Protein AF-A0AAV3UEI0-F1 (afdb_monomer_lite)

Organism: NCBI:txid1008152

Secondary structure (DSSP, 8-state):
--------HHHHHHHHTT--SS-EEEEE-SS-EEEEE-TT-SS--EEESSSS-EES-HHHHHHHS-----B-HHHHHHHTSHHHHHTTT---SSB-SBTTEEEPPTTEEEETTTTEEEEPPP------S-HHHHHHHHHHHHHHHHHTTS--EEE--SSHHHHHHHHHTTTTTTTSEEE------S-----

Sequence (191 aa):
MRDTVNKSLKEVFRRSQALTGRYVILYSDGDSATVIPDAFAHKSVYYHTDARLVTTSLKLLFDSVDVEQRTNSEAVAFMNSAQFTNNESAFIGDKTLFRDLRCVLPNHILDMDAMEPSRRPLFSPDTQQSPMEFIADSISGAMESFNDKFHLLTPITAGWDSRTILACSKDIVRDVTWYTFSNWSSGEHPT

Structure (mmCIF, N/CA/C/O backbone):
data_AF-A0AAV3UEI0-F1
#
_entry.id   AF-A0AAV3UEI0-F1
#
loop_
_atom_site.group_PDB
_atom_site.id
_atom_site.type_symbol
_atom_site.label_atom_id
_atom_site.label_alt_id
_atom_site.label_comp_id
_atom_site.label_asym_id
_atom_site.label_entity_id
_atom_site.label_seq_id
_atom_site.pdbx_PDB_ins_code
_atom_site.Cartn_x
_atom_site.Cartn_y
_atom_site.Cartn_z
_atom_site.occupancy
_atom_site.B_iso_or_equiv
_atom_site.auth_seq_id
_atom_site.auth_comp_id
_atom_site.auth_asym_id
_atom_site.auth_atom_id
_atom_site.pdbx_PDB_model_num
ATOM 1 N N . MET A 1 1 ? -29.655 -10.438 -11.500 1.00 34.62 1 MET A N 1
ATOM 2 C CA . MET A 1 1 ? -29.222 -9.388 -12.441 1.00 34.62 1 MET A CA 1
ATOM 3 C C . MET A 1 1 ? -28.334 -8.447 -11.641 1.00 34.62 1 MET A C 1
ATOM 5 O O . MET A 1 1 ? -28.845 -7.756 -10.774 1.00 34.62 1 MET A O 1
ATOM 9 N N . ARG A 1 2 ? -27.005 -8.593 -11.738 1.00 35.19 2 ARG A N 1
ATOM 10 C CA . ARG A 1 2 ? -26.065 -7.750 -10.985 1.00 35.19 2 ARG A CA 1
ATOM 11 C C . ARG A 1 2 ? -25.901 -6.471 -11.793 1.00 35.19 2 ARG A C 1
ATOM 13 O O . ARG A 1 2 ? -25.331 -6.534 -12.876 1.00 35.19 2 ARG A O 1
ATOM 20 N N . ASP A 1 3 ? -26.436 -5.364 -11.292 1.00 34.41 3 ASP A N 1
ATOM 21 C CA . ASP A 1 3 ? -26.111 -4.037 -11.801 1.00 34.41 3 ASP A CA 1
ATOM 22 C C . ASP A 1 3 ? -24.615 -3.813 -11.596 1.00 34.41 3 ASP A C 1
ATOM 24 O O . ASP A 1 3 ? -24.153 -3.433 -10.516 1.00 34.41 3 ASP A O 1
ATOM 28 N N . THR A 1 4 ? -23.827 -4.099 -12.628 1.00 41.28 4 THR A N 1
ATOM 29 C CA . THR A 1 4 ? -22.447 -3.640 -12.707 1.00 41.28 4 THR A CA 1
ATOM 30 C C . THR A 1 4 ? -22.521 -2.142 -12.958 1.00 41.28 4 THR A C 1
ATOM 32 O O . THR A 1 4 ? -22.459 -1.680 -14.093 1.00 41.28 4 THR A O 1
ATOM 35 N N . VAL A 1 5 ? -22.743 -1.371 -11.891 1.00 48.12 5 VAL A N 1
ATOM 36 C CA . VAL A 1 5 ? -22.569 0.079 -11.917 1.00 48.12 5 VAL A CA 1
ATOM 37 C C . VAL A 1 5 ? -21.148 0.310 -12.409 1.00 48.12 5 VAL A C 1
ATOM 39 O O . VAL A 1 5 ? -20.197 -0.011 -11.693 1.00 48.12 5 VAL A O 1
ATOM 42 N N . ASN A 1 6 ? -21.005 0.808 -13.636 1.00 56.19 6 ASN A N 1
ATOM 43 C CA . ASN A 1 6 ? -19.721 1.235 -14.164 1.00 56.19 6 ASN A CA 1
ATOM 44 C C . ASN A 1 6 ? -19.286 2.445 -13.324 1.00 56.19 6 ASN A C 1
ATOM 46 O O . ASN A 1 6 ? -19.756 3.566 -13.521 1.00 56.19 6 ASN A O 1
ATOM 50 N N . LYS A 1 7 ? -18.523 2.191 -12.257 1.00 71.94 7 LYS A N 1
ATOM 51 C CA . LYS A 1 7 ? -18.069 3.237 -11.341 1.00 71.94 7 LYS A CA 1
ATOM 52 C C . LYS A 1 7 ? -16.897 3.926 -12.006 1.00 71.94 7 LYS A C 1
ATOM 54 O O . LYS A 1 7 ? -15.896 3.275 -12.254 1.00 71.94 7 LYS A O 1
ATOM 59 N N . SER A 1 8 ? -17.008 5.229 -12.238 1.00 90.56 8 SER A N 1
ATOM 60 C CA . SER A 1 8 ? -15.893 6.005 -12.774 1.00 90.56 8 SER A CA 1
ATOM 61 C C . SER A 1 8 ? -14.652 5.883 -11.886 1.00 90.56 8 SER A C 1
ATOM 63 O O . SER A 1 8 ? -14.756 5.764 -10.660 1.00 90.56 8 SER A O 1
ATOM 65 N N . LEU A 1 9 ? -13.470 5.999 -12.489 1.00 91.75 9 LEU A N 1
ATOM 66 C CA . LEU A 1 9 ? -12.186 6.001 -11.783 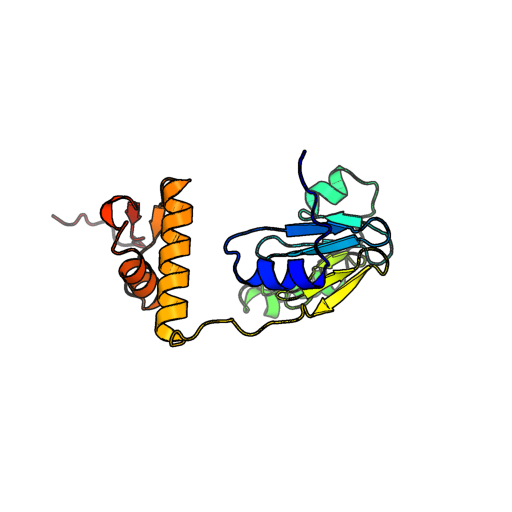1.00 91.75 9 LEU A CA 1
ATOM 67 C C . LEU A 1 9 ? -12.165 6.997 -10.605 1.00 91.75 9 LEU A C 1
ATOM 69 O O . LEU A 1 9 ? -11.680 6.691 -9.515 1.00 91.75 9 LEU A O 1
ATOM 73 N N . LYS A 1 10 ? -12.792 8.167 -10.780 1.00 92.88 10 LYS A N 1
ATOM 74 C CA . LYS A 1 10 ? -12.956 9.179 -9.727 1.00 92.88 10 LYS A CA 1
ATOM 75 C C . LYS A 1 10 ? -13.714 8.647 -8.506 1.00 92.88 10 LYS A C 1
ATOM 77 O O . LYS A 1 10 ? -13.327 8.929 -7.372 1.00 92.88 10 LYS A O 1
ATOM 82 N N . GLU A 1 11 ? -14.782 7.883 -8.721 1.00 92.56 11 GLU A N 1
ATOM 83 C CA . GLU A 1 11 ? -15.551 7.279 -7.631 1.00 92.56 11 GLU A CA 1
ATOM 84 C C . GLU A 1 11 ? -14.760 6.167 -6.933 1.00 92.56 11 GLU A C 1
ATOM 86 O O . GLU A 1 11 ? -14.855 6.018 -5.712 1.00 92.56 11 GLU A O 1
ATOM 91 N N . VAL A 1 12 ? -13.942 5.421 -7.681 1.00 93.88 12 VAL A N 1
ATOM 92 C CA . VAL A 1 12 ? -13.023 4.428 -7.107 1.00 93.88 12 VAL A CA 1
ATOM 93 C C . VAL A 1 12 ? -12.013 5.103 -6.185 1.00 93.88 12 VAL A C 1
ATOM 95 O O . VAL A 1 12 ? -11.862 4.664 -5.045 1.00 93.88 12 VAL A O 1
ATOM 98 N N . PHE A 1 13 ? -11.395 6.212 -6.606 1.00 93.31 13 PHE A N 1
ATOM 99 C CA . PHE A 1 13 ? -10.497 6.982 -5.741 1.00 93.31 13 PHE A CA 1
ATOM 100 C C . PHE A 1 13 ? -11.194 7.449 -4.465 1.00 93.31 13 PHE A C 1
ATOM 102 O O . PHE A 1 13 ? -10.703 7.170 -3.369 1.00 93.31 13 PHE A O 1
ATOM 109 N N . ARG A 1 14 ? -12.370 8.073 -4.601 1.00 92.69 14 ARG A N 1
ATOM 110 C CA . ARG A 1 14 ? -13.145 8.580 -3.462 1.00 92.69 14 ARG A CA 1
ATOM 111 C C . ARG A 1 14 ? -13.466 7.482 -2.453 1.00 92.69 14 ARG A C 1
ATOM 113 O O . ARG A 1 14 ? -13.253 7.670 -1.261 1.00 92.69 14 ARG A O 1
ATOM 120 N N . ARG A 1 15 ? -13.934 6.320 -2.913 1.00 91.81 15 ARG A N 1
ATOM 121 C CA . ARG A 1 15 ? -14.261 5.197 -2.021 1.00 91.81 15 ARG A CA 1
ATOM 122 C C . ARG A 1 15 ? -13.027 4.533 -1.426 1.00 91.81 15 ARG A C 1
ATOM 124 O O . ARG A 1 15 ? -13.078 4.113 -0.276 1.00 91.81 15 ARG A O 1
ATOM 131 N N . SER A 1 16 ? -11.930 4.448 -2.180 1.00 92.38 16 SER A N 1
ATOM 132 C CA . SER A 1 16 ? -10.689 3.822 -1.706 1.00 92.38 16 SER A CA 1
ATOM 133 C C . SER A 1 16 ? -10.083 4.538 -0.495 1.00 92.38 16 SER A C 1
ATOM 135 O O . SER A 1 16 ? -9.447 3.892 0.328 1.00 92.38 16 SER A O 1
ATOM 137 N N . GLN A 1 17 ? -10.334 5.843 -0.331 1.00 90.56 17 GLN A N 1
ATOM 138 C CA . GLN A 1 17 ? -9.866 6.608 0.831 1.00 90.56 17 GLN A CA 1
ATOM 139 C C . GLN A 1 17 ? -10.464 6.154 2.164 1.00 90.56 17 GLN A C 1
ATOM 141 O O . GLN A 1 17 ? -9.847 6.374 3.199 1.00 90.56 17 GLN A O 1
ATOM 146 N N . ALA A 1 18 ? -11.651 5.547 2.144 1.00 88.81 18 ALA A N 1
ATOM 147 C CA . ALA A 1 18 ? -12.289 5.009 3.342 1.00 88.81 18 ALA A CA 1
ATOM 148 C C . ALA A 1 18 ? -11.849 3.565 3.646 1.00 88.81 18 ALA A C 1
ATOM 150 O O . ALA A 1 18 ? -12.278 2.985 4.640 1.00 88.81 18 ALA A O 1
ATOM 151 N N . LEU A 1 19 ? -11.035 2.950 2.780 1.00 91.12 19 LEU A N 1
ATOM 152 C CA . LEU A 1 19 ? -10.568 1.582 2.970 1.00 91.12 19 LEU A CA 1
ATOM 153 C C . LEU A 1 19 ? -9.277 1.563 3.786 1.00 91.12 19 LEU A C 1
ATOM 155 O O . LEU A 1 19 ? -8.333 2.296 3.496 1.00 91.12 19 LEU A O 1
ATOM 159 N N . THR A 1 20 ? -9.212 0.635 4.736 1.00 89.69 20 THR A N 1
ATOM 160 C CA . THR A 1 20 ? -8.013 0.318 5.517 1.00 89.69 20 THR A CA 1
ATOM 161 C C . THR A 1 20 ? -7.469 -1.065 5.152 1.00 89.69 20 THR A C 1
ATOM 163 O O . THR A 1 20 ? -8.191 -1.917 4.627 1.00 89.69 20 THR A O 1
ATOM 166 N N . GLY A 1 21 ? -6.185 -1.293 5.424 1.00 89.56 21 GLY A N 1
ATOM 167 C CA . GLY A 1 21 ? -5.488 -2.552 5.170 1.00 89.56 21 GLY A CA 1
ATOM 168 C C . GLY A 1 21 ? -4.443 -2.472 4.058 1.00 89.56 21 GLY A C 1
ATOM 169 O O . GLY A 1 21 ? -3.979 -1.400 3.677 1.00 89.56 21 GLY A O 1
ATOM 170 N N . ARG A 1 22 ? -4.043 -3.646 3.562 1.00 93.25 22 ARG A N 1
ATOM 171 C CA . ARG A 1 22 ? -2.967 -3.819 2.577 1.00 93.25 22 ARG A CA 1
ATOM 172 C C . ARG A 1 22 ? -3.537 -4.370 1.279 1.00 93.25 22 ARG A C 1
ATOM 174 O O . ARG A 1 22 ? -3.876 -5.553 1.208 1.00 93.25 22 ARG A O 1
ATOM 181 N N . TYR A 1 23 ? -3.625 -3.533 0.252 1.00 94.56 23 TYR A N 1
ATOM 182 C CA . TYR A 1 23 ? -4.260 -3.911 -1.007 1.00 94.56 23 TYR A CA 1
ATOM 183 C C . TYR A 1 23 ? -3.663 -3.181 -2.211 1.00 94.56 23 TYR A C 1
ATOM 185 O O . TYR A 1 23 ? -2.979 -2.170 -2.088 1.00 94.56 23 TYR A O 1
ATOM 193 N N . VAL A 1 24 ? -3.962 -3.714 -3.394 1.00 97.12 24 VAL A N 1
ATOM 194 C CA . VAL A 1 24 ? -3.755 -3.057 -4.686 1.00 97.12 24 VAL A CA 1
ATOM 195 C C . VAL A 1 24 ? -5.025 -3.289 -5.495 1.00 97.12 24 VAL A C 1
ATOM 197 O O . VAL A 1 24 ? -5.437 -4.434 -5.672 1.00 97.12 24 VAL A O 1
ATOM 200 N N . ILE A 1 25 ? -5.669 -2.216 -5.945 1.00 96.31 25 ILE A N 1
ATOM 201 C CA . ILE A 1 25 ? -6.839 -2.276 -6.821 1.00 96.31 25 ILE A CA 1
ATOM 202 C C . ILE A 1 25 ? -6.350 -2.139 -8.260 1.00 96.31 25 ILE A C 1
ATOM 204 O O . ILE A 1 25 ? -5.626 -1.200 -8.586 1.00 96.31 25 ILE A O 1
ATOM 208 N N . LEU A 1 26 ? -6.772 -3.065 -9.116 1.00 95.38 26 LEU A N 1
ATOM 209 C CA . LEU A 1 26 ? -6.678 -2.924 -10.562 1.00 95.38 26 LEU A CA 1
ATOM 210 C C . LEU A 1 26 ? -8.036 -2.443 -11.072 1.00 95.38 26 LEU A C 1
ATOM 212 O O . LEU A 1 26 ? -9.038 -3.142 -10.914 1.00 95.38 26 LEU A O 1
ATOM 216 N N . TYR A 1 27 ? -8.067 -1.242 -11.635 1.00 95.19 27 TYR A N 1
ATOM 217 C CA . TYR A 1 27 ? -9.252 -0.668 -12.260 1.00 95.19 27 TYR A CA 1
ATOM 218 C C . TYR A 1 27 ? -9.086 -0.678 -13.776 1.00 95.19 27 TYR A C 1
ATOM 220 O O . TYR A 1 27 ? -8.023 -0.321 -14.277 1.00 95.19 27 TYR A O 1
ATOM 228 N N . SER A 1 28 ? -10.140 -1.051 -14.495 1.00 92.81 28 SER A N 1
ATOM 229 C CA . SER A 1 28 ? -10.223 -0.869 -15.939 1.00 92.81 28 SER A CA 1
ATOM 230 C C . SER A 1 28 ? -11.659 -0.562 -16.337 1.00 92.81 28 SER A C 1
ATOM 232 O O . SER A 1 28 ? -12.593 -1.154 -15.790 1.00 92.81 28 SER A O 1
ATOM 234 N N . ASP A 1 29 ? -11.823 0.356 -17.284 1.00 88.88 29 ASP A N 1
ATOM 235 C CA . ASP A 1 29 ? -13.098 0.693 -17.924 1.00 88.88 29 ASP A CA 1
ATOM 236 C C . ASP A 1 29 ? -13.205 0.171 -19.366 1.00 88.88 29 ASP A C 1
ATOM 238 O O . ASP A 1 29 ? -14.154 0.503 -20.072 1.00 88.88 29 ASP A O 1
ATOM 242 N N . GLY A 1 30 ? -12.270 -0.690 -19.780 1.00 85.38 30 GLY A N 1
ATOM 243 C CA . GLY A 1 30 ? -12.193 -1.266 -21.124 1.00 85.38 30 GLY A CA 1
ATOM 244 C C . GLY A 1 30 ? -11.265 -0.504 -22.068 1.00 85.38 30 GLY A C 1
ATOM 245 O O . GLY A 1 30 ? -10.605 -1.145 -22.883 1.00 85.38 30 GLY A O 1
ATOM 246 N N . ASP A 1 31 ? -11.154 0.815 -21.906 1.00 84.69 31 ASP A N 1
ATOM 247 C CA . ASP A 1 31 ? -10.269 1.665 -22.713 1.00 84.69 31 ASP A CA 1
ATOM 248 C C . ASP A 1 31 ? -8.943 1.948 -22.004 1.00 84.69 31 ASP A C 1
ATOM 250 O O . ASP A 1 31 ? -7.911 2.089 -22.658 1.00 84.69 31 ASP A O 1
ATOM 254 N N . SER A 1 32 ? -8.971 2.011 -20.671 1.00 90.00 32 SER A N 1
ATOM 255 C CA . SER A 1 32 ? -7.806 2.309 -19.844 1.00 90.00 32 SER A CA 1
ATOM 256 C C . SER A 1 32 ? -7.639 1.323 -18.691 1.00 90.00 32 SER A C 1
ATOM 258 O O . SER A 1 32 ? -8.584 0.630 -18.280 1.00 90.00 32 SER A O 1
ATOM 260 N N . ALA A 1 33 ? -6.421 1.249 -18.152 1.00 94.12 33 ALA A N 1
ATOM 261 C CA . ALA A 1 33 ? -6.138 0.495 -16.934 1.00 94.12 33 ALA A CA 1
ATOM 262 C C . ALA A 1 33 ? -5.300 1.303 -15.934 1.00 94.12 33 ALA A C 1
ATOM 264 O O . ALA A 1 33 ? -4.314 1.953 -16.277 1.00 94.12 33 ALA A O 1
ATOM 265 N N . THR A 1 34 ? -5.681 1.242 -14.658 1.00 96.62 34 THR A N 1
ATOM 266 C CA . THR A 1 34 ? -5.021 1.970 -13.569 1.00 96.62 34 THR A CA 1
ATOM 267 C C . THR A 1 34 ? -4.759 1.053 -12.383 1.00 96.62 34 THR A C 1
ATOM 269 O O . THR A 1 34 ? -5.649 0.331 -11.924 1.00 96.62 34 THR A O 1
ATOM 272 N N . VAL A 1 35 ? -3.550 1.133 -11.828 1.00 97.62 35 VAL A N 1
ATOM 273 C CA . VAL A 1 35 ? -3.176 0.449 -10.584 1.00 97.62 35 VAL A CA 1
ATOM 274 C C . VAL A 1 35 ? -3.229 1.434 -9.426 1.00 97.62 35 VAL A C 1
ATOM 276 O O . VAL A 1 35 ? -2.624 2.506 -9.465 1.00 97.62 35 VAL A O 1
ATOM 279 N N . ILE A 1 36 ? -3.952 1.060 -8.376 1.00 97.00 36 ILE A N 1
ATOM 280 C CA . ILE A 1 36 ? -4.264 1.916 -7.234 1.00 97.00 36 ILE A CA 1
ATOM 281 C C . ILE A 1 36 ? -3.846 1.167 -5.956 1.00 97.00 36 ILE A C 1
ATOM 283 O O . ILE A 1 36 ? -4.613 0.346 -5.448 1.00 97.00 36 ILE A O 1
ATOM 287 N N . PRO A 1 37 ? -2.631 1.405 -5.429 1.00 96.81 37 PRO A N 1
ATOM 288 C CA . PRO A 1 37 ? -2.188 0.836 -4.152 1.00 96.81 37 PRO A CA 1
ATOM 289 C C . PRO A 1 37 ? -3.052 1.317 -2.970 1.00 96.81 37 PRO A C 1
ATOM 291 O O . PRO A 1 37 ? -3.851 2.244 -3.105 1.00 96.81 37 PRO A O 1
ATOM 294 N N . ASP A 1 38 ? -2.875 0.772 -1.771 1.00 95.25 38 ASP A N 1
ATOM 295 C CA . ASP A 1 38 ? -3.334 1.466 -0.561 1.00 95.25 38 ASP A CA 1
ATOM 296 C C . ASP A 1 38 ? -2.598 2.818 -0.384 1.00 95.25 38 ASP A C 1
ATOM 298 O O . ASP A 1 38 ? -1.607 3.093 -1.064 1.00 95.25 38 ASP A O 1
ATOM 302 N N . ALA A 1 39 ? -3.091 3.704 0.490 1.00 90.31 39 ALA A N 1
ATOM 303 C CA . ALA A 1 39 ? -2.543 5.062 0.643 1.00 90.31 39 ALA A CA 1
ATOM 304 C C . ALA A 1 39 ? -1.039 5.081 0.988 1.00 90.31 39 ALA A C 1
ATOM 306 O O . ALA A 1 39 ? -0.315 5.990 0.574 1.00 90.31 39 ALA A O 1
ATOM 307 N N . PHE A 1 40 ? -0.558 4.049 1.684 1.00 92.19 40 PHE A N 1
ATOM 308 C CA . PHE A 1 40 ? 0.840 3.904 2.082 1.00 92.19 40 PHE A CA 1
ATOM 309 C C . PHE A 1 40 ? 1.654 3.039 1.118 1.00 92.19 40 PHE A C 1
ATOM 311 O O . PHE A 1 40 ? 2.861 2.911 1.304 1.00 92.19 40 PHE A O 1
ATOM 318 N N . ALA A 1 41 ? 1.021 2.452 0.096 1.00 94.38 41 ALA A N 1
ATOM 319 C CA . ALA A 1 41 ? 1.620 1.431 -0.757 1.00 94.38 41 ALA A CA 1
ATOM 320 C C . 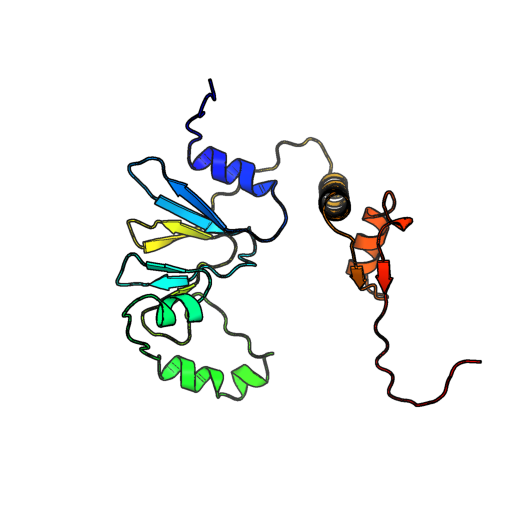ALA A 1 41 ? 2.280 0.297 0.062 1.00 94.38 41 ALA A C 1
ATOM 322 O O . ALA A 1 41 ? 3.351 -0.199 -0.293 1.00 94.38 41 ALA A O 1
ATOM 323 N N . HIS A 1 42 ? 1.633 -0.151 1.152 1.00 93.69 42 HIS A N 1
ATOM 324 C CA . HIS A 1 42 ? 2.128 -1.239 2.014 1.00 93.69 42 HIS A CA 1
ATOM 325 C C . HIS A 1 42 ? 2.410 -2.534 1.243 1.00 93.69 42 HIS A C 1
ATOM 327 O O . HIS A 1 42 ? 3.200 -3.394 1.658 1.00 93.69 42 HIS A O 1
ATOM 333 N N . LYS A 1 43 ? 1.712 -2.739 0.128 1.00 94.81 43 LYS A N 1
ATOM 334 C CA . LYS A 1 43 ? 2.134 -3.694 -0.889 1.00 94.81 43 LYS A CA 1
ATOM 335 C C . LYS A 1 43 ? 2.783 -2.920 -2.028 1.00 94.81 43 LYS A C 1
ATOM 337 O O . LYS A 1 43 ? 2.085 -2.266 -2.796 1.00 94.81 43 LYS A O 1
ATOM 342 N N . SER A 1 44 ? 4.106 -3.032 -2.127 1.00 95.19 44 SER A N 1
ATOM 343 C CA . SER A 1 44 ? 4.878 -2.408 -3.196 1.00 95.19 44 SER A CA 1
ATOM 344 C C . SER A 1 44 ? 4.297 -2.775 -4.555 1.00 95.19 44 SER A C 1
ATOM 346 O O . SER A 1 44 ? 4.047 -3.951 -4.827 1.00 95.19 44 SER A O 1
ATOM 348 N N . VAL A 1 45 ? 4.107 -1.772 -5.405 1.00 97.88 45 VAL A N 1
ATOM 349 C CA . VAL A 1 45 ? 3.761 -1.947 -6.815 1.00 97.88 45 VAL A CA 1
ATOM 350 C C . VAL A 1 45 ? 4.974 -1.523 -7.618 1.00 97.88 45 VAL A C 1
ATOM 352 O O . VAL A 1 45 ? 5.373 -0.366 -7.556 1.00 97.88 45 VAL A O 1
ATOM 355 N N . TYR A 1 46 ? 5.564 -2.462 -8.342 1.00 97.81 46 TYR A N 1
ATOM 356 C CA . TYR A 1 46 ? 6.677 -2.226 -9.246 1.00 97.81 46 TYR A CA 1
ATOM 357 C C . TYR A 1 46 ? 6.180 -2.216 -10.679 1.00 97.81 46 TYR A C 1
ATOM 359 O O . TYR A 1 46 ? 5.319 -3.021 -11.034 1.00 97.81 46 TYR A O 1
ATOM 367 N N . TYR A 1 47 ? 6.749 -1.345 -11.496 1.00 97.62 47 TYR A N 1
ATOM 368 C CA . TYR A 1 47 ? 6.426 -1.243 -12.906 1.00 97.62 47 TYR A CA 1
ATOM 369 C C . TYR A 1 47 ? 7.694 -1.123 -13.741 1.00 97.62 47 TYR A C 1
ATOM 371 O O . TYR A 1 47 ? 8.697 -0.561 -13.291 1.00 97.62 47 TYR A O 1
ATOM 379 N N . HIS A 1 48 ? 7.649 -1.705 -14.936 1.00 96.00 48 HIS A N 1
ATOM 380 C CA . HIS A 1 48 ? 8.738 -1.626 -15.899 1.00 96.00 48 HIS A CA 1
ATOM 381 C C . HIS A 1 48 ? 8.625 -0.326 -16.701 1.00 96.00 48 HIS A C 1
ATOM 383 O O . HIS A 1 48 ? 7.527 0.046 -17.107 1.00 96.00 48 HIS A O 1
ATOM 389 N N . THR A 1 49 ? 9.734 0.378 -16.926 1.00 94.06 49 THR A N 1
ATOM 390 C CA . THR A 1 49 ? 9.706 1.677 -17.628 1.00 94.06 49 THR A CA 1
ATOM 391 C C . THR A 1 49 ? 9.507 1.526 -19.131 1.00 94.06 49 THR A C 1
ATOM 393 O O . THR A 1 49 ? 8.878 2.372 -19.753 1.00 94.06 49 THR A O 1
ATOM 396 N N . ASP A 1 50 ? 9.995 0.420 -19.698 1.00 90.69 50 ASP A N 1
ATOM 397 C CA . ASP A 1 50 ? 10.012 0.218 -21.156 1.00 90.69 50 ASP A CA 1
ATOM 398 C C . ASP A 1 50 ? 9.016 -0.853 -21.637 1.00 90.69 50 ASP A C 1
ATOM 400 O O . ASP A 1 50 ? 8.961 -1.183 -22.820 1.00 90.69 50 ASP A O 1
ATOM 404 N N . ALA A 1 51 ? 8.242 -1.444 -20.723 1.00 91.38 51 ALA A N 1
ATOM 405 C CA . ALA A 1 51 ? 7.310 -2.527 -21.022 1.00 91.38 51 ALA A CA 1
ATOM 406 C C . ALA A 1 51 ? 6.065 -2.400 -20.147 1.00 91.38 51 ALA A C 1
ATOM 408 O O . ALA A 1 51 ? 6.142 -1.954 -19.006 1.00 91.38 51 ALA A O 1
ATOM 409 N N . ARG A 1 52 ? 4.913 -2.856 -20.649 1.00 92.44 52 ARG A N 1
ATOM 410 C CA . ARG A 1 52 ? 3.638 -2.836 -19.912 1.00 92.44 52 ARG A CA 1
ATOM 411 C C . ARG A 1 52 ? 3.562 -3.966 -18.882 1.00 92.44 52 ARG A C 1
ATOM 413 O O . ARG A 1 52 ? 2.710 -4.848 -18.961 1.00 92.44 52 ARG A O 1
ATOM 420 N N . LEU A 1 53 ? 4.497 -3.961 -17.938 1.00 94.69 53 LEU A N 1
ATOM 421 C CA . LEU A 1 53 ? 4.634 -4.962 -16.887 1.00 94.69 53 LEU A CA 1
ATOM 422 C C . LEU A 1 53 ? 4.496 -4.298 -15.524 1.00 94.69 53 LEU A C 1
ATOM 424 O O . LEU A 1 53 ? 5.172 -3.315 -15.222 1.00 94.69 53 LEU A O 1
ATOM 428 N N . VAL A 1 54 ? 3.640 -4.881 -14.690 1.00 96.50 54 VAL A N 1
ATOM 429 C CA . VAL A 1 54 ? 3.425 -4.464 -13.307 1.00 96.50 54 VAL A CA 1
ATOM 430 C C . VAL A 1 54 ? 3.433 -5.698 -12.421 1.00 96.50 54 VAL A C 1
ATOM 432 O O . VAL A 1 54 ? 2.847 -6.725 -12.759 1.00 96.50 54 VAL A O 1
ATOM 435 N N . THR A 1 55 ? 4.084 -5.608 -11.267 1.00 96.31 55 THR A N 1
ATOM 436 C CA . THR A 1 55 ? 4.131 -6.693 -10.288 1.00 96.31 55 THR A 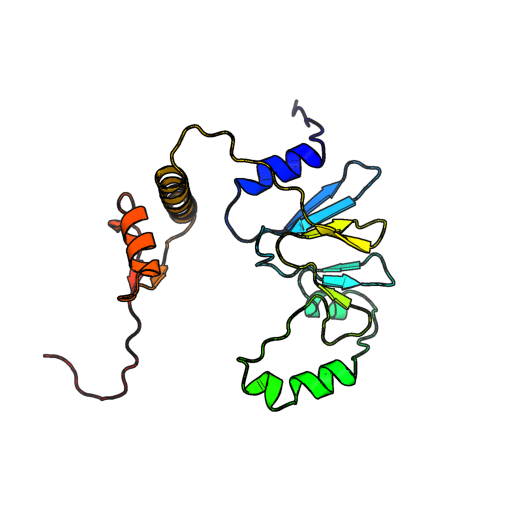CA 1
ATOM 437 C C . THR A 1 55 ? 4.107 -6.147 -8.869 1.00 96.31 55 THR A C 1
ATOM 439 O O . THR A 1 55 ? 4.566 -5.043 -8.602 1.00 96.31 55 THR A O 1
ATOM 442 N N . THR A 1 56 ? 3.647 -6.956 -7.920 1.00 96.50 56 THR A N 1
ATOM 443 C CA . THR A 1 56 ? 3.866 -6.693 -6.488 1.00 96.50 56 THR A CA 1
ATOM 444 C C . THR A 1 56 ? 5.042 -7.478 -5.903 1.00 96.50 56 THR A C 1
ATOM 446 O O . THR A 1 56 ? 5.270 -7.460 -4.696 1.00 96.50 56 THR A O 1
ATOM 449 N N . SER A 1 57 ? 5.755 -8.235 -6.742 1.00 95.44 57 SER A N 1
ATOM 450 C CA . SER A 1 57 ? 6.894 -9.069 -6.360 1.00 95.44 57 SER A CA 1
ATOM 451 C C . SER A 1 57 ? 7.911 -9.113 -7.496 1.00 95.44 57 SER A C 1
ATOM 453 O O . SER A 1 57 ? 7.648 -9.683 -8.556 1.00 95.44 57 SER A O 1
ATOM 455 N N . LEU A 1 58 ? 9.089 -8.536 -7.259 1.00 94.75 58 LEU A N 1
ATOM 456 C CA . LEU A 1 58 ? 10.197 -8.587 -8.215 1.00 94.75 58 LEU A CA 1
ATOM 457 C C . LEU A 1 58 ? 10.654 -10.025 -8.469 1.00 94.75 58 LEU A C 1
ATOM 459 O O . LEU A 1 58 ? 10.895 -10.394 -9.610 1.00 94.75 58 LEU A O 1
ATOM 463 N N . LYS A 1 59 ? 10.679 -10.864 -7.425 1.00 94.44 59 LYS A N 1
ATOM 464 C CA . LYS A 1 59 ? 10.990 -12.289 -7.573 1.00 94.44 59 LYS A CA 1
ATOM 465 C C . LYS A 1 59 ? 10.022 -12.978 -8.534 1.00 94.44 59 LYS A C 1
ATOM 467 O O . LYS A 1 59 ? 10.463 -13.652 -9.451 1.00 94.44 59 LYS A O 1
ATOM 472 N N . LEU A 1 60 ? 8.715 -12.771 -8.352 1.00 93.62 60 LEU A N 1
ATOM 473 C CA . LEU A 1 60 ? 7.714 -13.381 -9.229 1.00 93.62 60 LEU A CA 1
ATOM 474 C C . LEU A 1 60 ? 7.873 -12.904 -10.676 1.00 93.62 60 LEU A C 1
ATOM 476 O O . LEU A 1 60 ? 7.733 -13.711 -11.586 1.00 93.62 60 LEU A O 1
ATOM 480 N N . LEU A 1 61 ? 8.177 -11.619 -10.882 1.00 95.12 61 LEU A N 1
ATOM 481 C CA . LEU A 1 61 ? 8.418 -11.067 -12.214 1.00 95.12 61 LEU A CA 1
ATOM 482 C C . LEU A 1 61 ? 9.590 -11.774 -12.904 1.00 95.12 61 LEU A C 1
ATOM 484 O O . LEU A 1 61 ? 9.403 -12.279 -14.003 1.00 95.12 61 LEU A O 1
ATOM 488 N N . PHE A 1 62 ? 10.749 -11.862 -12.248 1.00 95.12 62 PHE A N 1
ATOM 489 C CA . PHE A 1 62 ? 11.933 -12.505 -12.829 1.00 95.12 62 PHE A CA 1
ATOM 490 C C . PHE A 1 62 ? 11.793 -14.021 -12.988 1.00 95.12 62 PHE A C 1
ATOM 492 O O . PHE A 1 62 ? 12.405 -14.592 -13.883 1.00 95.12 62 PHE A O 1
ATOM 499 N N . ASP A 1 63 ? 10.994 -14.673 -12.142 1.00 95.44 63 ASP A N 1
ATOM 500 C CA . ASP A 1 63 ? 10.743 -16.113 -12.247 1.00 95.44 63 ASP A CA 1
ATOM 501 C C . ASP A 1 63 ? 9.705 -16.448 -13.343 1.00 95.44 63 ASP A C 1
ATOM 503 O O . ASP A 1 63 ? 9.671 -17.582 -13.817 1.00 95.44 63 ASP A O 1
ATOM 507 N N . SER A 1 64 ? 8.834 -15.500 -13.724 1.00 94.06 64 SER A N 1
ATOM 508 C CA . SER A 1 64 ? 7.656 -15.774 -14.578 1.00 94.06 64 SER A CA 1
ATOM 509 C C . SER A 1 64 ? 7.682 -15.097 -15.945 1.00 94.06 64 SER A C 1
ATOM 511 O O . SER A 1 64 ? 6.902 -15.468 -16.821 1.00 94.06 64 SER A O 1
ATOM 513 N N . VAL A 1 65 ? 8.516 -14.076 -16.125 1.00 93.56 65 VAL A N 1
ATOM 514 C CA . VAL A 1 65 ? 8.605 -13.288 -17.355 1.00 93.56 65 VAL A CA 1
ATOM 515 C C . VAL A 1 65 ? 10.065 -13.225 -17.772 1.00 93.56 65 VAL A C 1
ATOM 517 O O . VAL A 1 65 ? 10.940 -13.010 -16.936 1.00 93.56 65 VAL A O 1
ATOM 520 N N . ASP A 1 66 ? 10.323 -13.393 -19.067 1.00 91.44 66 ASP A N 1
ATOM 521 C CA . ASP A 1 66 ? 11.660 -13.258 -19.641 1.00 91.44 66 ASP A CA 1
ATOM 522 C C . ASP A 1 66 ? 12.064 -11.777 -19.706 1.00 91.44 66 ASP A C 1
ATOM 524 O O . ASP A 1 66 ? 11.908 -11.096 -20.720 1.00 91.44 66 ASP A O 1
ATOM 528 N N . VAL A 1 67 ? 12.494 -11.250 -18.560 1.00 90.75 67 VAL A N 1
ATOM 529 C CA . VAL A 1 67 ? 13.026 -9.896 -18.399 1.00 90.75 67 VAL A CA 1
ATOM 530 C C . VAL A 1 67 ? 14.412 -9.957 -17.774 1.00 90.75 67 VAL A C 1
ATOM 532 O O . VAL A 1 67 ? 14.650 -10.628 -16.768 1.00 90.75 67 VAL A O 1
ATOM 535 N N . GLU A 1 68 ? 15.344 -9.223 -18.369 1.00 89.06 68 GLU A N 1
ATOM 536 C CA . GLU A 1 68 ? 16.730 -9.208 -17.924 1.00 89.06 68 GLU A CA 1
ATOM 537 C C . GLU A 1 68 ? 16.882 -8.455 -16.591 1.00 89.06 68 GLU A C 1
ATOM 539 O O . GLU A 1 68 ? 16.388 -7.341 -16.409 1.00 89.06 68 GLU A O 1
ATOM 544 N N . GLN A 1 69 ? 17.630 -9.037 -15.653 1.00 91.69 69 GLN A N 1
ATOM 545 C CA . GLN A 1 69 ? 17.941 -8.414 -14.365 1.00 91.69 69 GLN A CA 1
ATOM 546 C C . GLN A 1 69 ? 19.066 -7.381 -14.499 1.00 91.69 69 GLN A C 1
ATOM 548 O O . GLN A 1 69 ? 20.202 -7.598 -14.071 1.00 91.69 69 GLN A O 1
ATOM 553 N N . ARG A 1 70 ? 18.756 -6.226 -15.087 1.00 92.75 70 ARG A N 1
ATOM 554 C CA . ARG A 1 70 ? 19.733 -5.146 -15.287 1.00 92.75 70 ARG A CA 1
ATOM 555 C C . ARG A 1 70 ? 19.890 -4.302 -14.034 1.00 92.75 70 ARG A C 1
ATOM 557 O O . ARG A 1 70 ? 19.089 -3.406 -13.770 1.00 92.75 70 ARG A O 1
ATOM 564 N N . THR A 1 71 ? 20.931 -4.566 -13.257 1.00 94.06 71 THR A N 1
ATOM 565 C CA . THR A 1 71 ? 21.231 -3.783 -12.054 1.00 94.06 71 THR A CA 1
ATOM 566 C C . THR A 1 71 ? 21.767 -2.391 -12.398 1.00 94.06 71 THR A C 1
ATOM 568 O O . THR A 1 71 ? 22.438 -2.167 -13.410 1.00 94.06 71 THR A O 1
ATOM 571 N N . ASN A 1 72 ? 21.458 -1.420 -11.543 1.00 92.69 72 ASN A N 1
ATOM 572 C CA . ASN A 1 72 ? 22.032 -0.085 -11.601 1.00 92.69 72 ASN A CA 1
ATOM 573 C C . ASN A 1 72 ? 23.274 -0.033 -10.696 1.00 92.69 72 ASN A C 1
ATOM 575 O O . ASN A 1 72 ? 23.164 -0.149 -9.476 1.00 92.69 72 ASN A O 1
ATOM 579 N N . SER A 1 73 ? 24.454 0.167 -11.287 1.00 93.62 73 SER A N 1
ATOM 580 C CA . SER A 1 73 ? 25.729 0.224 -10.562 1.00 93.62 73 SER A CA 1
ATOM 581 C C . SER A 1 73 ? 25.774 1.322 -9.498 1.00 93.62 73 SER A C 1
ATOM 583 O O . SER A 1 73 ? 26.371 1.115 -8.446 1.00 93.62 73 SER A O 1
ATOM 585 N N . GLU A 1 74 ? 25.119 2.463 -9.728 1.00 93.31 74 GLU A N 1
ATOM 586 C CA . GLU A 1 74 ? 25.018 3.538 -8.734 1.00 93.31 74 GLU A CA 1
ATOM 587 C C . GLU A 1 74 ? 24.134 3.120 -7.557 1.00 93.31 74 GLU A C 1
ATOM 589 O O . GLU A 1 74 ? 24.483 3.374 -6.406 1.00 93.31 74 GLU A O 1
ATOM 594 N N . ALA A 1 75 ? 23.022 2.425 -7.825 1.00 92.62 75 ALA A N 1
ATOM 595 C CA . ALA A 1 75 ? 22.152 1.895 -6.777 1.00 92.62 75 ALA A CA 1
ATOM 596 C C . ALA A 1 75 ? 22.879 0.832 -5.940 1.00 92.62 75 ALA A C 1
ATOM 598 O O . ALA A 1 75 ? 22.822 0.873 -4.713 1.00 92.62 75 ALA A O 1
ATOM 599 N N . VAL A 1 76 ? 23.622 -0.073 -6.590 1.00 93.94 76 VAL A N 1
ATOM 600 C CA . VAL A 1 76 ? 24.474 -1.065 -5.913 1.00 93.94 76 VAL A CA 1
ATOM 601 C C . VAL A 1 76 ? 25.526 -0.372 -5.044 1.00 93.94 76 VAL A C 1
ATOM 603 O O . VAL A 1 76 ? 25.693 -0.730 -3.880 1.00 93.94 76 VAL A O 1
ATOM 606 N N . ALA A 1 77 ? 26.224 0.630 -5.584 1.00 94.75 77 ALA A N 1
ATOM 607 C CA . ALA A 1 77 ? 27.233 1.378 -4.840 1.00 94.75 77 ALA A CA 1
ATOM 608 C C . ALA A 1 77 ? 26.627 2.110 -3.633 1.00 94.75 77 ALA A C 1
ATOM 610 O O . ALA A 1 77 ? 27.204 2.076 -2.547 1.00 94.75 77 ALA A O 1
ATOM 611 N N . PHE A 1 78 ? 25.446 2.716 -3.793 1.00 93.69 78 PHE A N 1
ATOM 612 C CA . PHE A 1 78 ? 24.739 3.386 -2.704 1.00 93.69 78 PHE A CA 1
ATOM 613 C C . PHE A 1 78 ? 24.314 2.414 -1.600 1.00 93.69 78 PHE A C 1
ATOM 615 O O . PHE A 1 78 ? 24.587 2.686 -0.435 1.00 93.69 78 PHE A O 1
ATOM 622 N N . MET A 1 79 ? 23.715 1.266 -1.934 1.00 92.38 79 MET A N 1
ATOM 623 C CA . MET A 1 79 ? 23.318 0.267 -0.928 1.00 92.38 79 MET A CA 1
ATOM 624 C C . MET A 1 79 ? 24.514 -0.322 -0.162 1.00 92.38 79 MET A C 1
ATOM 626 O O . MET A 1 79 ? 24.363 -0.753 0.974 1.00 92.38 79 MET A O 1
ATOM 630 N N . ASN A 1 80 ? 25.709 -0.321 -0.759 1.00 93.81 80 ASN A N 1
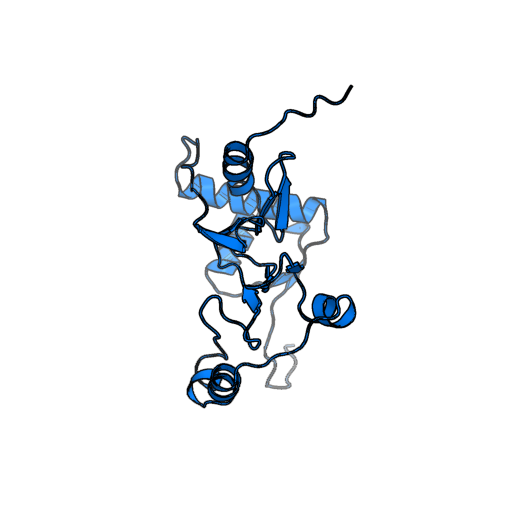ATOM 631 C CA . ASN A 1 80 ? 26.948 -0.746 -0.099 1.00 93.81 80 ASN A CA 1
ATOM 632 C C . ASN A 1 80 ? 27.665 0.393 0.652 1.00 93.81 80 ASN A C 1
ATOM 634 O O . ASN A 1 80 ? 28.747 0.188 1.203 1.00 93.81 80 ASN A O 1
ATOM 638 N N . SER A 1 81 ? 27.107 1.604 0.651 1.00 95.00 81 SER A N 1
ATOM 639 C CA . SER A 1 81 ? 27.716 2.771 1.286 1.00 95.00 81 SER A CA 1
ATOM 640 C C . SER A 1 81 ? 27.424 2.824 2.788 1.00 95.00 81 SER A C 1
ATOM 642 O O . SER A 1 81 ? 26.376 2.381 3.260 1.00 95.00 81 SER A O 1
ATOM 644 N N . ALA A 1 82 ? 28.329 3.439 3.555 1.00 95.50 82 ALA A N 1
ATOM 645 C CA . ALA A 1 82 ? 28.110 3.674 4.982 1.00 95.50 82 ALA A CA 1
ATOM 646 C C . ALA A 1 82 ? 26.870 4.548 5.234 1.00 95.50 82 ALA A C 1
ATOM 648 O O . ALA A 1 82 ? 26.194 4.383 6.241 1.00 95.50 82 ALA A O 1
ATOM 649 N N . GLN A 1 83 ? 26.556 5.456 4.309 1.00 92.94 83 GLN A N 1
ATOM 650 C CA . GLN A 1 83 ? 25.397 6.341 4.362 1.00 92.94 83 GLN A CA 1
ATOM 651 C C . GLN A 1 83 ? 24.092 5.546 4.379 1.00 92.94 83 GLN A C 1
ATOM 653 O O . GLN A 1 83 ? 23.204 5.862 5.162 1.00 92.94 83 GLN A O 1
ATOM 658 N N . PHE A 1 84 ? 23.986 4.505 3.552 1.00 92.94 84 PHE A N 1
ATOM 659 C CA . PHE A 1 84 ? 22.819 3.631 3.528 1.00 92.94 84 PHE A CA 1
ATOM 660 C C . PHE A 1 84 ? 22.697 2.827 4.827 1.00 92.94 84 PHE A C 1
ATOM 662 O O . PHE A 1 84 ? 21.664 2.881 5.492 1.00 92.94 84 PHE A O 1
ATOM 669 N N . THR A 1 85 ? 23.773 2.156 5.242 1.00 92.56 85 THR A N 1
ATOM 670 C CA . THR A 1 85 ? 23.787 1.333 6.462 1.00 92.56 85 THR A CA 1
ATOM 671 C C . THR A 1 85 ? 23.503 2.150 7.724 1.00 92.56 85 THR A C 1
ATOM 673 O O . THR A 1 85 ? 22.721 1.725 8.571 1.00 92.56 85 THR A O 1
ATOM 676 N N . ASN A 1 86 ? 24.090 3.344 7.838 1.00 94.19 86 ASN A N 1
ATOM 677 C CA . ASN A 1 86 ? 23.923 4.220 9.001 1.00 94.19 86 ASN A CA 1
ATOM 678 C C . ASN A 1 86 ? 22.574 4.953 9.017 1.00 94.19 86 ASN A C 1
ATOM 680 O O . ASN A 1 86 ? 22.236 5.559 10.028 1.00 94.19 86 ASN A O 1
ATOM 684 N N . ASN A 1 87 ? 21.816 4.910 7.918 1.00 91.94 87 ASN A N 1
ATOM 685 C CA . ASN A 1 87 ? 20.499 5.529 7.798 1.00 91.94 87 ASN A CA 1
ATOM 686 C C . ASN A 1 87 ? 19.401 4.465 7.675 1.00 91.94 87 ASN A C 1
ATOM 688 O O . ASN A 1 87 ? 18.555 4.534 6.786 1.00 91.94 87 ASN A O 1
ATOM 692 N N . GLU A 1 88 ? 19.475 3.438 8.525 1.00 92.81 88 GLU A N 1
ATOM 693 C CA . GLU A 1 88 ? 18.480 2.359 8.622 1.00 92.81 88 GLU A CA 1
ATOM 694 C C . GLU A 1 88 ? 18.204 1.640 7.291 1.00 92.81 88 GLU A C 1
ATOM 696 O O . GLU A 1 88 ? 17.119 1.109 7.068 1.00 92.81 88 GLU A O 1
ATOM 701 N N . SER A 1 89 ? 19.190 1.605 6.386 1.00 92.62 89 SER A N 1
ATOM 702 C CA . SER A 1 89 ? 19.025 1.041 5.039 1.00 92.62 89 SER A CA 1
ATOM 703 C C . SER A 1 89 ? 17.895 1.709 4.237 1.00 92.62 89 SER A C 1
ATOM 705 O O . SER A 1 89 ? 17.211 1.068 3.435 1.00 92.62 89 SER A O 1
ATOM 707 N N . ALA A 1 90 ? 17.677 3.011 4.443 1.00 90.00 90 ALA A N 1
ATOM 708 C CA . ALA A 1 90 ? 16.637 3.753 3.746 1.00 90.00 90 ALA A CA 1
ATOM 709 C C . ALA A 1 90 ? 16.973 3.939 2.255 1.00 90.00 90 ALA A C 1
ATOM 711 O O . ALA A 1 90 ? 17.926 4.631 1.888 1.00 90.00 90 ALA A O 1
ATOM 712 N N . PHE A 1 91 ? 16.138 3.367 1.385 1.00 89.88 91 PHE A N 1
ATOM 713 C CA . PHE A 1 91 ? 16.193 3.556 -0.066 1.00 89.88 91 PHE A CA 1
ATOM 714 C C . PHE A 1 91 ? 15.029 4.448 -0.512 1.00 89.88 91 PHE A C 1
ATOM 716 O O . PHE A 1 91 ? 13.944 3.974 -0.840 1.00 89.88 91 PHE A O 1
ATOM 723 N N . ILE A 1 92 ? 15.232 5.764 -0.429 1.00 90.44 92 ILE A N 1
ATOM 724 C CA . ILE A 1 92 ? 14.170 6.753 -0.645 1.00 90.44 92 ILE A CA 1
ATOM 725 C C . ILE A 1 92 ? 13.977 7.035 -2.137 1.00 90.44 92 ILE A C 1
ATOM 727 O O . ILE A 1 92 ? 14.935 7.318 -2.857 1.00 90.44 92 ILE A O 1
ATOM 731 N N . GLY A 1 93 ? 12.719 7.043 -2.574 1.00 93.56 93 GLY A N 1
ATOM 732 C CA . GLY A 1 93 ? 12.322 7.378 -3.938 1.00 93.56 93 GLY A CA 1
ATOM 733 C C . GLY A 1 93 ? 11.619 6.224 -4.643 1.00 93.56 93 GLY A C 1
ATOM 734 O O . GLY A 1 93 ? 11.253 5.229 -4.027 1.00 93.56 93 GLY A O 1
ATOM 735 N N . ASP A 1 94 ? 11.393 6.402 -5.941 1.00 95.69 94 ASP A N 1
ATOM 736 C CA . ASP A 1 94 ? 10.700 5.451 -6.816 1.00 95.69 94 ASP A CA 1
ATOM 737 C C . ASP A 1 94 ? 11.657 4.455 -7.488 1.00 95.69 94 ASP A C 1
ATOM 739 O O . ASP A 1 94 ? 11.231 3.529 -8.172 1.00 95.69 94 ASP A O 1
ATOM 743 N N . LYS A 1 95 ? 12.968 4.650 -7.340 1.00 95.06 95 LYS A N 1
ATOM 744 C CA . LYS A 1 95 ? 13.976 3.784 -7.948 1.00 95.06 95 LYS A CA 1
ATOM 745 C C . LYS A 1 95 ? 14.019 2.426 -7.256 1.00 95.06 95 LYS A C 1
ATOM 747 O O . LYS A 1 95 ? 13.697 2.285 -6.079 1.00 95.06 95 LYS A O 1
ATOM 752 N N . THR A 1 96 ? 14.504 1.429 -7.988 1.00 94.25 96 THR A N 1
ATOM 753 C CA . THR A 1 96 ? 14.863 0.120 -7.435 1.00 94.25 96 THR A CA 1
ATOM 754 C C . THR A 1 96 ? 16.343 -0.176 -7.687 1.00 94.25 96 THR A C 1
ATOM 756 O O . THR A 1 96 ? 17.076 0.649 -8.236 1.00 94.25 96 THR A O 1
ATOM 759 N N . LEU A 1 97 ? 16.791 -1.370 -7.295 1.00 94.31 97 LEU A N 1
ATOM 760 C CA . LEU A 1 97 ? 18.105 -1.893 -7.668 1.00 94.31 97 LEU A CA 1
ATOM 761 C C . LEU A 1 97 ? 18.269 -2.049 -9.189 1.00 94.31 97 LEU A C 1
ATOM 763 O O . LEU A 1 97 ? 19.391 -2.033 -9.698 1.00 94.31 97 LEU A O 1
ATOM 767 N N . PHE A 1 98 ? 17.163 -2.226 -9.908 1.00 95.12 98 PHE A N 1
ATOM 768 C CA . PHE A 1 98 ? 17.155 -2.502 -11.335 1.00 95.12 98 PHE A CA 1
ATOM 769 C C . PHE A 1 98 ? 16.884 -1.222 -12.121 1.00 95.12 98 PHE A C 1
ATOM 771 O O . PHE A 1 98 ? 16.073 -0.390 -11.719 1.00 95.12 98 PHE A O 1
ATOM 778 N N . ARG A 1 99 ? 17.584 -1.063 -13.245 1.00 94.31 99 ARG A N 1
ATOM 779 C CA . ARG A 1 99 ? 17.541 0.148 -14.073 1.00 94.31 99 ARG A CA 1
ATOM 780 C C . ARG A 1 99 ? 16.148 0.413 -14.644 1.00 94.31 99 ARG A C 1
ATOM 782 O O . ARG A 1 99 ? 15.695 1.553 -14.613 1.00 94.31 99 ARG A O 1
ATOM 789 N N . ASP A 1 100 ? 15.490 -0.651 -15.087 1.00 95.12 100 ASP A N 1
ATOM 790 C CA . ASP A 1 100 ? 14.269 -0.573 -15.891 1.00 95.12 100 ASP A CA 1
ATOM 791 C C . ASP A 1 100 ? 13.010 -0.810 -15.031 1.00 95.12 100 ASP A C 1
ATOM 793 O O . ASP A 1 100 ? 11.906 -0.955 -15.547 1.00 95.12 100 ASP A O 1
ATOM 797 N N . LEU A 1 101 ? 13.163 -0.852 -13.698 1.00 96.62 101 LEU A N 1
ATOM 798 C CA . LEU A 1 101 ? 12.072 -1.059 -12.746 1.00 96.62 101 LEU A CA 1
ATOM 799 C C . LEU A 1 101 ? 12.010 0.067 -11.721 1.00 96.62 101 LEU A C 1
ATOM 801 O O . LEU A 1 101 ? 12.995 0.399 -11.052 1.00 96.62 101 LEU A O 1
ATOM 805 N N . ARG A 1 102 ? 10.802 0.587 -11.537 1.00 97.12 102 ARG A N 1
ATOM 806 C CA . ARG A 1 102 ? 10.464 1.600 -10.536 1.00 97.12 102 ARG A CA 1
ATOM 807 C C . ARG A 1 102 ? 9.341 1.103 -9.638 1.00 97.12 102 ARG A C 1
ATOM 809 O O . ARG A 1 102 ? 8.644 0.154 -9.990 1.00 97.12 102 ARG A O 1
ATOM 816 N N . CYS A 1 103 ? 9.161 1.720 -8.478 1.00 97.25 103 CYS A N 1
ATOM 817 C CA . CYS A 1 103 ? 8.019 1.490 -7.605 1.00 97.25 103 CYS A CA 1
ATOM 818 C C . CYS A 1 103 ? 7.063 2.688 -7.603 1.00 97.25 103 CYS A C 1
ATOM 820 O O . CYS A 1 103 ? 7.462 3.845 -7.721 1.00 97.25 103 CYS A O 1
ATOM 822 N N . VAL A 1 104 ? 5.771 2.404 -7.473 1.00 97.94 104 VAL A N 1
ATOM 823 C CA . VAL A 1 104 ? 4.748 3.424 -7.251 1.00 97.94 104 VAL A CA 1
ATOM 824 C C . VAL A 1 104 ? 4.872 3.904 -5.809 1.00 97.94 104 VAL A C 1
ATOM 826 O O . VAL A 1 104 ? 4.799 3.108 -4.872 1.00 97.94 104 VAL A O 1
ATOM 829 N N . LEU A 1 105 ? 5.065 5.210 -5.637 1.00 97.12 105 LEU A N 1
ATOM 830 C CA . LEU A 1 105 ? 5.206 5.835 -4.326 1.00 97.12 105 LEU A CA 1
ATOM 831 C C . LEU A 1 105 ? 3.888 5.819 -3.528 1.00 97.12 105 LEU A C 1
ATOM 833 O O . LEU A 1 105 ? 2.802 5.757 -4.117 1.00 97.12 105 LEU A O 1
ATOM 837 N N . PRO A 1 106 ? 3.950 5.978 -2.192 1.00 95.19 106 PRO A N 1
ATOM 838 C CA . PRO A 1 106 ? 2.766 6.252 -1.384 1.00 95.19 106 PRO A CA 1
ATOM 839 C C . PRO A 1 106 ? 1.939 7.406 -1.964 1.00 95.19 106 PRO A C 1
ATOM 841 O O . PRO A 1 106 ? 2.481 8.367 -2.523 1.00 95.19 106 PRO A O 1
ATOM 844 N N . ASN A 1 107 ? 0.615 7.321 -1.836 1.00 94.25 107 ASN A N 1
ATOM 845 C CA . ASN A 1 107 ? -0.344 8.274 -2.405 1.00 94.25 107 ASN A CA 1
ATOM 846 C C . ASN A 1 107 ? -0.239 8.500 -3.929 1.00 94.25 107 ASN A C 1
ATOM 848 O O . ASN A 1 107 ? -0.744 9.510 -4.424 1.00 94.25 107 ASN A O 1
ATOM 852 N N . HIS A 1 108 ? 0.375 7.585 -4.681 1.00 96.50 108 HIS A N 1
ATOM 853 C CA . HIS A 1 108 ? 0.359 7.603 -6.144 1.00 96.50 108 HIS A CA 1
ATOM 854 C C . HIS A 1 108 ? -0.515 6.478 -6.708 1.00 96.50 108 HIS A C 1
ATOM 856 O O . HIS A 1 108 ? -0.928 5.547 -6.009 1.00 96.50 108 HIS A O 1
ATOM 862 N N . ILE A 1 109 ? -0.852 6.623 -7.980 1.00 97.38 109 ILE A N 1
ATOM 863 C CA . ILE A 1 109 ? -1.470 5.616 -8.842 1.00 97.38 109 ILE A CA 1
ATOM 864 C C . ILE A 1 109 ? -0.553 5.412 -10.044 1.00 97.38 109 ILE A C 1
ATOM 866 O O . ILE A 1 109 ? 0.302 6.259 -10.298 1.00 97.38 109 ILE A O 1
ATOM 870 N N . LEU A 1 110 ? -0.743 4.326 -10.784 1.00 98.00 110 LEU A N 1
ATOM 871 C CA . LEU A 1 110 ? -0.043 4.078 -12.042 1.00 98.00 110 LEU A CA 1
ATOM 872 C C . LEU A 1 110 ? -1.053 3.978 -13.178 1.00 98.00 110 LEU A C 1
ATOM 874 O O . LEU A 1 110 ? -1.944 3.128 -13.126 1.00 98.00 110 LEU A O 1
ATOM 878 N N . ASP A 1 111 ? -0.880 4.816 -14.193 1.00 96.00 111 ASP A N 1
ATOM 879 C CA . ASP A 1 111 ? -1.502 4.630 -15.500 1.00 96.00 111 ASP A CA 1
ATOM 880 C C . ASP A 1 111 ? -0.755 3.503 -16.234 1.00 96.00 111 ASP A C 1
ATOM 882 O O . ASP A 1 111 ? 0.459 3.583 -16.417 1.00 96.00 111 ASP A O 1
ATOM 886 N N . MET A 1 112 ? -1.448 2.423 -16.604 1.00 94.81 112 MET A N 1
ATOM 887 C CA . MET A 1 112 ? -0.829 1.257 -17.254 1.00 94.81 112 MET A CA 1
ATOM 888 C C . MET A 1 112 ? -0.702 1.383 -18.775 1.00 94.81 112 MET A C 1
ATOM 890 O O . MET A 1 112 ? -0.133 0.491 -19.416 1.00 94.81 112 MET A O 1
ATOM 894 N N . ASP A 1 113 ? -1.285 2.415 -19.372 1.00 91.00 113 ASP A N 1
ATOM 895 C CA . ASP A 1 113 ? -1.155 2.710 -20.795 1.00 91.00 113 ASP A CA 1
ATOM 896 C C . ASP A 1 113 ? 0.081 3.579 -21.025 1.00 91.00 113 ASP A C 1
ATOM 898 O O . ASP A 1 113 ? 0.916 3.243 -21.867 1.00 91.00 113 ASP A O 1
ATOM 902 N N . ALA A 1 114 ? 0.248 4.625 -20.211 1.00 93.56 114 ALA A N 1
ATOM 903 C CA . ALA A 1 114 ? 1.430 5.486 -20.233 1.00 93.56 114 ALA A CA 1
ATOM 904 C C . ALA A 1 114 ? 2.623 4.915 -19.443 1.00 93.56 114 ALA A C 1
ATOM 906 O O . ALA A 1 114 ? 3.757 5.324 -19.672 1.00 93.56 114 ALA A O 1
ATOM 907 N N . MET A 1 115 ? 2.383 3.976 -18.519 1.00 96.00 115 MET A N 1
ATOM 908 C CA . MET A 1 115 ? 3.366 3.516 -17.524 1.00 96.00 115 MET A CA 1
ATOM 909 C C . MET A 1 115 ? 3.916 4.662 -16.661 1.00 96.00 115 MET A C 1
ATOM 911 O O . MET A 1 115 ? 5.064 4.639 -16.215 1.00 96.00 115 MET A O 1
ATOM 915 N N . GLU A 1 116 ? 3.069 5.656 -16.388 1.00 96.12 116 GLU A N 1
ATOM 916 C CA . GLU A 1 116 ? 3.431 6.857 -15.642 1.00 96.12 116 GLU A CA 1
ATOM 917 C C . GLU A 1 116 ? 2.700 6.922 -14.295 1.00 96.12 116 GLU A C 1
ATOM 919 O O . GLU A 1 116 ? 1.469 6.794 -14.228 1.00 96.12 116 GLU A O 1
ATOM 924 N N . PRO A 1 117 ? 3.431 7.127 -13.184 1.00 97.12 117 PRO A N 1
ATOM 925 C CA . PRO A 1 117 ? 2.807 7.353 -11.900 1.00 97.12 117 PRO A CA 1
ATOM 926 C C . PRO A 1 117 ? 2.315 8.797 -11.778 1.00 97.12 117 PRO A C 1
ATOM 928 O O . PRO A 1 117 ? 3.000 9.748 -12.153 1.00 97.12 117 PRO A O 1
ATOM 931 N N . SER A 1 118 ? 1.161 8.984 -11.147 1.00 96.62 118 SER A N 1
ATOM 932 C CA . SER A 1 118 ? 0.644 10.311 -10.803 1.00 96.62 118 SER A CA 1
ATOM 933 C C . SER A 1 118 ? 0.096 10.336 -9.382 1.00 96.62 118 SER A C 1
ATOM 935 O O . SER A 1 118 ? -0.255 9.304 -8.804 1.00 96.62 118 SER A O 1
ATOM 937 N N . ARG A 1 119 ? 0.069 11.521 -8.766 1.00 95.88 119 ARG A N 1
ATOM 938 C CA . ARG A 1 119 ? -0.460 11.678 -7.409 1.00 95.88 119 ARG A CA 1
ATOM 939 C C . ARG A 1 119 ? -1.962 11.393 -7.412 1.00 95.88 119 ARG A C 1
ATOM 941 O O . ARG A 1 119 ? -2.710 11.972 -8.197 1.00 95.88 119 ARG A O 1
ATOM 948 N N . ARG A 1 120 ? -2.409 10.555 -6.475 1.00 93.44 120 ARG A N 1
ATOM 949 C CA . ARG A 1 120 ? -3.829 10.266 -6.265 1.00 93.44 120 ARG A CA 1
ATOM 950 C C . ARG A 1 120 ? -4.582 11.555 -5.910 1.00 93.44 120 ARG A C 1
ATOM 952 O O . ARG A 1 120 ? -4.141 12.269 -5.005 1.00 93.44 120 ARG A O 1
ATOM 959 N N . PRO A 1 121 ? -5.731 11.839 -6.547 1.00 93.06 121 PRO A N 1
ATOM 960 C CA . PRO A 1 121 ? -6.594 12.925 -6.105 1.00 93.06 121 PRO A CA 1
ATOM 961 C C . PRO A 1 121 ? -7.172 12.604 -4.724 1.00 93.06 121 PRO A C 1
ATOM 963 O O . PRO A 1 121 ? -7.672 11.503 -4.497 1.00 93.06 121 PRO A O 1
ATOM 966 N N . LEU A 1 122 ? -7.108 13.578 -3.817 1.00 91.56 122 LEU A N 1
ATOM 967 C CA . LEU A 1 122 ? -7.672 13.468 -2.477 1.00 91.56 122 LEU A CA 1
ATOM 968 C C . LEU A 1 122 ? -9.010 14.202 -2.400 1.00 91.56 122 LEU A C 1
ATOM 970 O O . LEU A 1 122 ? -9.163 15.306 -2.922 1.00 91.56 122 LEU A O 1
ATOM 974 N N . PHE A 1 123 ? -9.964 13.586 -1.717 1.00 91.62 123 PHE A N 1
ATOM 975 C CA . PHE A 1 123 ? -11.281 14.133 -1.425 1.00 91.62 123 PHE A CA 1
ATOM 976 C C . PHE A 1 123 ? -11.390 14.405 0.070 1.00 91.62 123 PHE A C 1
ATOM 978 O O . PHE A 1 123 ? -10.964 13.580 0.881 1.00 91.62 123 PHE A O 1
ATOM 985 N N . SER A 1 124 ? -11.976 15.540 0.437 1.00 88.81 124 SER A N 1
ATOM 986 C CA . SER A 1 124 ? -12.304 15.804 1.834 1.00 88.81 124 SER A CA 1
ATOM 987 C C . SER A 1 124 ? -13.314 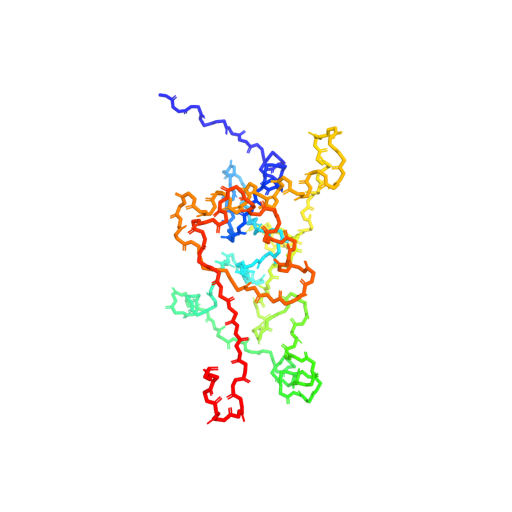14.767 2.340 1.00 88.81 124 SER A C 1
ATOM 989 O O . SER A 1 124 ? -14.231 14.415 1.589 1.00 88.81 124 SER A O 1
ATOM 991 N N . PRO A 1 125 ? -13.169 14.277 3.583 1.00 84.06 125 PRO A N 1
ATOM 992 C CA . PRO A 1 125 ? -14.193 13.456 4.212 1.00 84.06 125 PRO A CA 1
ATOM 993 C C . PRO A 1 125 ? -15.527 14.207 4.228 1.00 84.06 125 PRO A C 1
ATOM 995 O O . PRO A 1 125 ? -15.574 15.382 4.588 1.00 84.06 125 PRO A O 1
ATOM 998 N N . ASP A 1 126 ? -16.604 13.529 3.846 1.00 83.94 126 ASP A N 1
ATOM 999 C CA . ASP A 1 126 ? -17.964 14.056 3.953 1.00 83.94 126 ASP A CA 1
ATOM 1000 C C . ASP A 1 126 ? -18.515 13.703 5.339 1.00 83.94 126 ASP A C 1
ATOM 1002 O O . ASP A 1 126 ? -19.271 12.748 5.509 1.00 83.94 126 ASP A O 1
ATOM 1006 N N . THR A 1 127 ? -18.012 14.392 6.364 1.00 86.25 127 THR A N 1
ATOM 1007 C CA . THR A 1 127 ? -18.417 14.176 7.756 1.00 86.25 127 THR A CA 1
ATOM 1008 C C . THR A 1 127 ? -18.528 15.499 8.501 1.00 86.25 127 THR A C 1
ATOM 1010 O O . THR A 1 127 ? -17.769 16.434 8.256 1.00 86.25 127 THR A O 1
ATOM 1013 N N . GLN A 1 128 ? -19.491 15.563 9.419 1.00 91.44 128 GLN A N 1
ATOM 1014 C CA . GLN A 1 128 ? -19.637 16.658 10.384 1.00 91.44 128 GLN A CA 1
ATOM 1015 C C . GLN A 1 128 ? -18.902 16.364 11.702 1.00 91.44 128 GLN A C 1
ATOM 1017 O O . GLN A 1 128 ? -18.930 17.184 12.616 1.00 91.44 128 GLN A O 1
ATOM 1022 N N . GLN A 1 129 ? -18.270 15.190 11.817 1.00 93.00 129 GLN A N 1
ATOM 1023 C CA . GLN A 1 129 ? -17.494 14.804 12.990 1.00 93.00 129 GLN A CA 1
ATOM 1024 C C . GLN A 1 129 ? -16.271 15.702 13.160 1.00 93.00 129 GLN A C 1
ATOM 1026 O O . GLN A 1 129 ? -15.662 16.159 12.185 1.00 93.00 129 GLN A O 1
ATOM 1031 N N . SER A 1 130 ? -15.862 15.902 14.410 1.00 95.06 130 SER A N 1
ATOM 1032 C CA . SER A 1 130 ? -14.552 16.484 14.675 1.00 95.06 130 SER A CA 1
ATOM 1033 C C . SER A 1 130 ? -13.443 15.558 14.142 1.00 95.06 130 SER A C 1
ATOM 1035 O O . SER A 1 130 ? -13.621 14.337 14.093 1.00 95.06 130 SER A O 1
ATOM 1037 N N . PRO A 1 131 ? -12.257 16.093 13.789 1.00 92.75 131 PRO A N 1
ATOM 1038 C CA . PRO A 1 131 ? -11.135 15.257 13.361 1.00 92.75 131 PRO A CA 1
ATOM 1039 C C . PRO A 1 131 ? -10.760 14.177 14.384 1.00 92.75 131 PRO A C 1
ATOM 1041 O O . PRO A 1 131 ? -10.359 13.084 14.002 1.00 92.75 131 PRO A O 1
ATOM 1044 N N . MET A 1 132 ? -10.910 14.471 15.680 1.00 93.75 132 MET A N 1
ATOM 1045 C CA . MET A 1 132 ? -10.620 13.526 16.758 1.00 93.75 132 MET A CA 1
ATOM 1046 C C . MET A 1 132 ? -11.590 12.341 16.750 1.00 93.75 132 MET A C 1
ATOM 1048 O O . MET A 1 132 ? -11.138 11.200 16.798 1.00 93.75 132 MET A O 1
ATOM 1052 N N . GLU A 1 133 ? -12.895 12.605 16.657 1.00 94.69 133 GLU A N 1
ATOM 1053 C CA . GLU A 1 133 ? -13.926 11.559 16.580 1.00 94.69 133 GLU A CA 1
ATOM 1054 C C . GLU A 1 133 ? -13.743 10.714 15.322 1.00 94.69 133 GLU A C 1
ATOM 1056 O O . GLU A 1 133 ? -13.698 9.492 15.406 1.00 94.69 133 GLU A O 1
ATOM 1061 N N . PHE A 1 134 ? -13.526 11.358 14.171 1.00 93.19 134 PHE A N 1
ATOM 1062 C CA . PHE A 1 134 ? -13.312 10.652 12.911 1.00 93.19 134 PHE A CA 1
ATOM 1063 C C . PHE A 1 134 ? -12.107 9.701 12.973 1.00 93.19 134 PHE A C 1
ATOM 1065 O O . PHE A 1 134 ? -12.184 8.568 12.497 1.00 93.19 134 PHE A O 1
ATOM 1072 N N . ILE A 1 135 ? -10.989 10.144 13.562 1.00 92.50 135 ILE A N 1
ATOM 1073 C CA . ILE A 1 135 ? -9.787 9.311 13.713 1.00 92.50 135 ILE A CA 1
ATOM 1074 C C . ILE A 1 135 ? -10.042 8.160 14.691 1.00 92.50 135 ILE A C 1
ATOM 1076 O O . ILE A 1 135 ? -9.682 7.027 14.376 1.00 92.50 135 ILE A O 1
ATOM 1080 N N . ALA A 1 136 ? -10.660 8.428 15.846 1.00 95.38 136 ALA A N 1
ATOM 1081 C CA . ALA A 1 136 ? -10.964 7.395 16.834 1.00 95.38 136 ALA A CA 1
ATOM 1082 C C . ALA A 1 136 ? -11.876 6.312 16.239 1.00 95.38 136 ALA A C 1
ATOM 1084 O O . ALA A 1 136 ? -11.518 5.137 16.273 1.00 95.38 136 ALA A O 1
ATOM 1085 N N . ASP A 1 137 ? -12.977 6.709 15.598 1.00 94.25 137 ASP A N 1
ATOM 1086 C CA . ASP A 1 137 ? -13.917 5.792 14.947 1.00 94.25 137 ASP A CA 1
ATOM 1087 C C . ASP A 1 137 ? -13.251 5.004 13.811 1.00 94.25 137 ASP A C 1
ATOM 1089 O O . ASP A 1 137 ? -13.502 3.810 13.649 1.00 94.25 137 ASP A O 1
ATOM 1093 N N . SER A 1 138 ? -12.357 5.642 13.046 1.00 93.62 138 SER A N 1
ATOM 1094 C CA . SER A 1 138 ? -11.606 4.966 11.981 1.00 93.62 138 SER A CA 1
ATOM 1095 C C . SER A 1 138 ? -10.683 3.876 12.530 1.00 93.62 138 SER A C 1
ATOM 1097 O O . SER A 1 138 ? -10.583 2.804 11.931 1.00 93.62 138 SER A O 1
ATOM 1099 N N . ILE A 1 139 ? -10.007 4.124 13.658 1.00 95.38 139 ILE A N 1
ATOM 1100 C CA . ILE A 1 139 ? -9.137 3.130 14.304 1.00 95.38 139 ILE A CA 1
ATOM 1101 C C . ILE A 1 139 ? -9.983 2.004 14.908 1.00 95.38 139 ILE A C 1
ATOM 1103 O O . ILE A 1 139 ? -9.680 0.836 14.660 1.00 95.38 139 ILE A O 1
ATOM 1107 N N . SER A 1 140 ? -11.047 2.333 15.647 1.00 96.81 140 SER A N 1
ATOM 1108 C CA . SER A 1 140 ? -11.949 1.344 16.252 1.00 96.81 140 SER A CA 1
ATOM 1109 C C . SER A 1 140 ? -12.576 0.442 15.190 1.00 96.81 140 SER A C 1
ATOM 1111 O O . SER A 1 140 ? -12.420 -0.776 15.248 1.00 96.81 140 SER A O 1
ATOM 1113 N N . GLY A 1 141 ? -13.169 1.029 14.145 1.00 95.69 141 GLY A N 1
ATOM 1114 C CA . GLY A 1 141 ? -13.795 0.275 13.059 1.00 95.69 141 GLY A CA 1
ATOM 1115 C C . GLY A 1 141 ? -12.798 -0.560 12.248 1.00 95.69 141 GLY A C 1
ATOM 1116 O O . GLY A 1 141 ? -13.137 -1.646 11.774 1.00 95.69 141 GLY A O 1
ATOM 1117 N N . ALA A 1 142 ? -11.547 -0.104 12.104 1.00 94.62 142 ALA A N 1
ATOM 1118 C CA . ALA A 1 142 ? -10.492 -0.920 11.507 1.00 94.62 142 ALA A CA 1
ATOM 1119 C C . ALA A 1 142 ? -10.184 -2.154 12.369 1.00 94.62 142 ALA A C 1
ATOM 1121 O O . ALA A 1 142 ? -10.135 -3.266 11.843 1.00 94.62 142 ALA A O 1
ATOM 1122 N N . MET A 1 143 ? -10.002 -1.962 13.678 1.00 95.88 143 MET A N 1
ATOM 1123 C CA . MET A 1 143 ? -9.708 -3.037 14.627 1.00 95.88 143 MET A CA 1
ATOM 1124 C C . MET A 1 143 ? -10.852 -4.057 14.703 1.00 95.88 143 MET A C 1
ATOM 1126 O O . MET A 1 143 ? -10.596 -5.253 14.590 1.00 95.88 143 MET A O 1
ATOM 1130 N N . GLU A 1 144 ? -12.101 -3.601 14.795 1.00 96.19 144 GLU A N 1
ATOM 1131 C CA . GLU A 1 144 ? -13.298 -4.455 14.764 1.00 96.19 144 GLU A CA 1
ATOM 1132 C C . GLU A 1 144 ? -13.374 -5.273 13.468 1.00 96.19 144 GLU A C 1
ATOM 1134 O O . GLU A 1 144 ? -13.465 -6.497 13.506 1.00 96.19 144 GLU A O 1
ATOM 1139 N N . SER A 1 145 ? -13.213 -4.625 12.309 1.00 94.56 145 SER A N 1
ATOM 1140 C CA . SER A 1 145 ? -13.252 -5.291 10.998 1.00 94.56 145 SER A CA 1
ATOM 1141 C C . SER A 1 145 ? -12.164 -6.357 10.826 1.00 94.56 145 SER A C 1
ATOM 1143 O O . SER A 1 145 ? -12.370 -7.354 10.121 1.00 94.56 145 SER A O 1
ATOM 1145 N N . PHE A 1 146 ? -10.992 -6.160 11.440 1.00 94.25 146 PHE A N 1
ATOM 1146 C CA . PHE A 1 146 ? -9.957 -7.189 11.470 1.00 94.25 146 PHE A CA 1
ATOM 1147 C C . PHE A 1 146 ? -10.293 -8.308 12.462 1.00 94.25 146 PHE A C 1
ATOM 1149 O O . PHE A 1 146 ? -10.115 -9.469 12.100 1.00 94.25 146 PHE A O 1
ATOM 1156 N N . ASN A 1 147 ? -10.807 -7.987 13.651 1.00 95.94 147 ASN A N 1
ATOM 1157 C CA . ASN A 1 147 ? -11.185 -8.960 14.681 1.00 95.94 147 ASN A CA 1
ATOM 1158 C C . ASN A 1 147 ? -12.323 -9.888 14.233 1.00 95.94 147 ASN A C 1
ATOM 1160 O O . ASN A 1 147 ? -12.282 -11.088 14.484 1.00 95.94 147 ASN A O 1
ATOM 1164 N N . ASP A 1 148 ? -13.280 -9.363 13.467 1.00 95.38 148 ASP A N 1
ATOM 1165 C CA . ASP A 1 148 ? -14.374 -10.147 12.879 1.00 95.38 148 ASP A CA 1
ATOM 1166 C C . ASP A 1 148 ? -13.884 -11.234 11.907 1.00 95.38 148 ASP A C 1
ATOM 1168 O O . ASP A 1 148 ? -14.588 -12.208 11.631 1.00 95.38 148 ASP A O 1
ATOM 1172 N N . LYS A 1 149 ? -12.687 -11.061 11.334 1.00 94.19 149 LYS A N 1
ATOM 1173 C CA . LYS A 1 149 ? -12.133 -11.941 10.290 1.00 94.19 149 LYS A CA 1
ATOM 1174 C C . LYS A 1 149 ? -10.951 -12.772 10.765 1.00 94.19 149 LYS A C 1
ATOM 1176 O O . LYS A 1 149 ? -10.677 -13.821 10.180 1.00 94.19 149 LYS A O 1
ATOM 1181 N N . PHE A 1 150 ? -10.224 -12.292 11.765 1.00 94.75 150 PHE A N 1
ATOM 1182 C CA . PHE A 1 150 ? -8.958 -12.852 12.206 1.00 94.75 150 PHE A CA 1
ATOM 1183 C C . PHE A 1 150 ? -8.852 -12.786 13.725 1.00 94.75 150 PHE A C 1
ATOM 1185 O O . PHE A 1 150 ? -9.268 -11.814 14.343 1.00 94.75 150 PHE A O 1
ATOM 1192 N N . HIS A 1 151 ? -8.186 -13.777 14.316 1.00 94.56 151 HIS A N 1
ATOM 1193 C CA . HIS A 1 151 ? -7.760 -13.682 15.709 1.00 94.56 151 HIS A CA 1
ATOM 1194 C C . HIS A 1 151 ? -6.616 -12.672 15.822 1.00 94.56 151 HIS A C 1
ATOM 1196 O O . HIS A 1 151 ? -5.527 -12.915 15.291 1.00 94.56 151 HIS A O 1
ATOM 1202 N N . LEU A 1 152 ? -6.855 -11.527 16.464 1.00 95.50 152 LEU A N 1
ATOM 1203 C CA . LEU A 1 152 ? -5.862 -10.457 16.532 1.00 95.50 152 LEU A CA 1
ATOM 1204 C C . LEU A 1 152 ? -4.808 -10.731 17.599 1.00 95.50 152 LEU A C 1
ATOM 1206 O O . LEU A 1 152 ? -5.116 -10.979 18.763 1.00 95.50 152 LEU A O 1
ATOM 1210 N N . LEU A 1 153 ? -3.545 -10.620 17.193 1.00 95.88 153 LEU A N 1
ATOM 1211 C CA . LEU A 1 153 ? -2.400 -10.544 18.087 1.00 95.88 153 LEU A CA 1
ATOM 1212 C C . LEU A 1 153 ? -1.795 -9.154 17.930 1.00 95.88 153 LEU A C 1
ATOM 1214 O O . LEU A 1 153 ? -1.361 -8.791 16.834 1.00 95.88 153 LEU A O 1
ATOM 1218 N N . THR A 1 154 ? -1.767 -8.366 19.001 1.00 94.88 154 THR A N 1
ATOM 1219 C CA . THR A 1 154 ? -1.320 -6.971 18.932 1.00 94.88 154 THR A CA 1
ATOM 1220 C C . THR A 1 154 ? -0.246 -6.684 19.980 1.00 94.88 154 THR A C 1
ATOM 1222 O O . THR A 1 154 ? -0.499 -6.848 21.178 1.00 94.88 154 THR A O 1
ATOM 1225 N N . PRO A 1 155 ? 0.958 -6.246 19.559 1.00 94.56 155 PRO A N 1
ATOM 1226 C CA . PRO A 1 155 ? 1.998 -5.855 20.493 1.00 94.56 155 PRO A CA 1
ATOM 1227 C C . PRO A 1 155 ? 1.613 -4.544 21.179 1.00 94.56 155 PRO A C 1
ATOM 1229 O O . PRO A 1 155 ? 1.224 -3.576 20.522 1.00 94.56 155 PRO A O 1
ATOM 1232 N N . ILE A 1 156 ? 1.775 -4.486 22.496 1.00 94.25 156 ILE A N 1
ATOM 1233 C CA . ILE A 1 156 ? 1.594 -3.269 23.283 1.00 94.25 156 ILE A CA 1
ATOM 1234 C C . ILE A 1 156 ? 2.925 -2.802 23.874 1.00 94.25 156 ILE A C 1
ATOM 1236 O O . ILE A 1 156 ? 3.806 -3.594 24.206 1.00 94.25 156 ILE A O 1
ATOM 1240 N N . THR A 1 157 ? 3.086 -1.486 23.986 1.00 91.75 157 THR A N 1
ATOM 1241 C CA . THR A 1 157 ? 4.250 -0.835 24.601 1.00 91.75 157 THR A CA 1
ATOM 1242 C C . THR A 1 157 ? 3.764 0.249 25.569 1.00 91.75 157 THR A C 1
ATOM 1244 O O . THR A 1 157 ? 2.575 0.547 25.629 1.00 91.75 157 THR A O 1
ATOM 1247 N N . ALA A 1 158 ? 4.666 0.887 26.318 1.00 90.06 158 ALA A N 1
ATOM 1248 C CA . ALA A 1 158 ? 4.313 2.070 27.116 1.00 90.06 158 ALA A CA 1
ATOM 1249 C C . ALA A 1 158 ? 4.131 3.352 26.263 1.00 90.06 158 ALA A C 1
ATOM 1251 O O . ALA A 1 158 ? 3.835 4.426 26.795 1.00 90.06 158 ALA A O 1
ATOM 1252 N N . GLY A 1 159 ? 4.320 3.254 24.941 1.00 94.06 159 GLY A N 1
ATOM 1253 C CA . GLY A 1 159 ? 4.218 4.367 24.001 1.00 94.06 159 GLY A CA 1
ATOM 1254 C C . GLY A 1 159 ? 2.801 4.929 23.869 1.00 94.06 159 GLY A C 1
ATOM 1255 O O . GLY A 1 159 ? 1.817 4.336 24.307 1.00 94.06 159 GLY A O 1
ATOM 1256 N N . TRP A 1 160 ? 2.692 6.119 23.280 1.00 95.00 160 TRP A N 1
ATOM 1257 C CA . TRP A 1 160 ? 1.394 6.747 23.010 1.00 95.00 160 TRP A CA 1
ATOM 1258 C C . TRP A 1 160 ? 0.613 6.026 21.910 1.00 95.00 160 TRP A C 1
ATOM 1260 O O . TRP A 1 160 ? -0.596 5.853 22.052 1.00 95.00 160 TRP A O 1
ATOM 1270 N N . ASP A 1 161 ? 1.293 5.542 20.872 1.00 93.75 161 ASP A N 1
ATOM 1271 C CA . ASP A 1 161 ? 0.644 4.914 19.716 1.00 93.75 161 ASP A CA 1
ATOM 1272 C C . ASP A 1 161 ? -0.084 3.623 20.108 1.00 93.75 161 ASP A C 1
ATOM 1274 O O . ASP A 1 161 ? -1.276 3.461 19.853 1.00 93.75 161 ASP A O 1
ATOM 1278 N N . SER A 1 162 ? 0.601 2.729 20.823 1.00 94.12 162 SER A N 1
ATOM 1279 C CA . SER A 1 162 ? 0.024 1.457 21.269 1.00 94.12 162 SER A CA 1
ATOM 1280 C C . SER A 1 162 ? -1.069 1.648 22.329 1.00 94.12 162 SER A C 1
ATOM 1282 O O . SER A 1 162 ? -2.078 0.945 22.289 1.00 94.12 162 SER A O 1
ATOM 1284 N N . ARG A 1 163 ? -0.945 2.644 23.223 1.00 94.00 163 ARG A N 1
ATOM 1285 C CA . ARG A 1 163 ? -2.024 3.021 24.159 1.00 94.00 163 ARG A CA 1
ATOM 1286 C C . ARG A 1 163 ? -3.242 3.605 23.446 1.00 94.00 163 ARG A C 1
ATOM 1288 O O . ARG A 1 163 ? -4.362 3.340 23.872 1.00 94.00 163 ARG A O 1
ATOM 1295 N N . THR A 1 164 ? -3.039 4.361 22.368 1.00 95.56 164 THR A N 1
ATOM 1296 C CA . THR A 1 164 ? -4.134 4.890 21.538 1.00 95.56 164 THR A CA 1
ATOM 1297 C C . THR A 1 164 ? -4.890 3.756 20.854 1.00 95.56 164 THR A C 1
ATOM 1299 O O . THR A 1 164 ? -6.116 3.713 20.940 1.00 95.56 164 THR A O 1
ATOM 1302 N N . ILE A 1 165 ? -4.177 2.795 20.253 1.00 95.75 165 ILE A N 1
ATOM 1303 C CA . ILE A 1 165 ? -4.795 1.601 19.652 1.00 95.75 165 ILE A CA 1
ATOM 1304 C C . ILE A 1 165 ? -5.567 0.802 20.710 1.00 95.75 165 ILE A C 1
ATOM 1306 O O . ILE A 1 165 ? -6.724 0.457 20.474 1.00 95.75 165 ILE A O 1
ATOM 1310 N N . LEU A 1 166 ? -4.980 0.562 21.891 1.00 95.81 166 LEU A N 1
ATOM 1311 C CA . LEU A 1 166 ? -5.663 -0.128 22.991 1.00 95.81 166 LEU A CA 1
ATOM 1312 C C . LEU A 1 166 ? -6.952 0.601 23.408 1.00 95.81 166 LEU A C 1
ATOM 1314 O O . LEU A 1 166 ? -7.988 -0.038 23.570 1.00 95.81 166 LEU A O 1
ATOM 1318 N N . ALA A 1 167 ? -6.900 1.928 23.562 1.00 95.81 167 ALA A N 1
ATOM 1319 C CA . ALA A 1 167 ? -8.054 2.733 23.957 1.00 95.81 167 ALA A CA 1
ATOM 1320 C C . ALA A 1 167 ? -9.178 2.709 22.907 1.00 95.81 167 ALA A C 1
ATOM 1322 O O . ALA A 1 167 ? -10.349 2.615 23.273 1.00 95.81 167 ALA A O 1
ATOM 1323 N N . CYS A 1 168 ? -8.831 2.748 21.616 1.00 96.69 168 CYS A N 1
ATOM 1324 C CA . CYS A 1 168 ? -9.804 2.620 20.525 1.00 96.69 168 CYS A CA 1
ATOM 1325 C C . CYS A 1 168 ? -10.364 1.190 20.423 1.00 96.69 168 CYS A C 1
ATOM 1327 O O . CYS A 1 168 ? -11.499 0.995 20.017 1.00 96.69 168 CYS A O 1
ATOM 1329 N N . SER A 1 169 ? -9.618 0.181 20.874 1.00 96.19 169 SER A N 1
ATOM 1330 C CA . SER A 1 169 ? -10.039 -1.227 20.837 1.00 96.19 169 SER A CA 1
ATOM 1331 C C . SER A 1 169 ? -10.886 -1.652 22.042 1.00 96.19 169 SER A C 1
ATOM 1333 O O . SER A 1 169 ? -11.059 -2.847 22.264 1.00 96.19 169 SER A O 1
ATOM 1335 N N . LYS A 1 170 ? -11.389 -0.712 22.855 1.00 95.94 170 LYS A N 1
ATOM 1336 C CA . LYS A 1 170 ? -12.077 -0.998 24.131 1.00 95.94 170 LYS A CA 1
ATOM 1337 C C . LYS A 1 170 ? -13.228 -2.006 24.005 1.00 95.94 170 LYS A C 1
ATOM 1339 O O . LYS A 1 170 ? -13.425 -2.800 24.921 1.00 95.94 170 LYS A O 1
ATOM 1344 N N . ASP A 1 171 ? -13.949 -1.985 22.884 1.00 96.81 171 ASP A N 1
ATOM 1345 C CA . ASP A 1 171 ? -15.154 -2.792 22.677 1.00 96.81 171 ASP A CA 1
ATOM 1346 C C . ASP A 1 171 ? -14.814 -4.248 22.309 1.00 96.81 171 ASP A C 1
ATOM 1348 O O . ASP A 1 171 ? -15.590 -5.153 22.598 1.00 96.81 171 ASP A O 1
ATOM 1352 N N . ILE A 1 172 ? -13.602 -4.488 21.794 1.00 97.25 172 ILE A N 1
ATOM 1353 C CA . ILE A 1 172 ? -13.073 -5.816 21.431 1.00 97.25 172 ILE A CA 1
ATOM 1354 C C . ILE A 1 172 ? -11.866 -6.233 22.285 1.00 97.25 172 ILE A C 1
ATOM 1356 O O . ILE A 1 172 ? -11.206 -7.232 22.009 1.00 97.25 172 ILE A O 1
ATOM 1360 N N . VAL A 1 173 ? -11.524 -5.465 23.324 1.00 96.81 173 VAL A N 1
ATOM 1361 C CA . VAL A 1 173 ? -10.239 -5.589 24.040 1.00 96.81 173 VAL A CA 1
ATOM 1362 C C . VAL A 1 173 ? -10.008 -6.980 24.631 1.00 96.81 173 VAL A C 1
ATOM 1364 O O . VAL A 1 173 ? -8.864 -7.389 24.807 1.00 96.81 173 VAL A O 1
ATOM 1367 N N . ARG A 1 174 ? -11.083 -7.708 24.946 1.00 96.69 174 ARG A N 1
ATOM 1368 C CA . ARG A 1 174 ? -11.026 -9.064 25.508 1.00 96.69 174 ARG A CA 1
ATOM 1369 C C . ARG A 1 174 ? -10.844 -10.157 24.456 1.00 96.69 174 ARG A C 1
ATOM 1371 O O . ARG A 1 174 ? -10.423 -11.250 24.821 1.00 96.69 174 ARG A O 1
ATOM 1378 N N . ASP A 1 175 ? -11.134 -9.854 23.196 1.00 97.25 175 ASP A N 1
ATOM 1379 C CA . ASP A 1 175 ? -11.038 -10.799 22.082 1.00 97.25 175 ASP A CA 1
ATOM 1380 C C . ASP A 1 175 ? -9.636 -10.767 21.456 1.00 97.25 175 ASP A C 1
ATOM 1382 O O . ASP A 1 175 ? -9.136 -11.769 20.944 1.00 97.25 175 ASP A O 1
ATOM 1386 N N . VAL A 1 176 ? -8.956 -9.622 21.567 1.00 97.31 176 VAL A N 1
ATOM 1387 C CA . VAL A 1 176 ? -7.586 -9.425 21.090 1.00 97.31 176 VAL A CA 1
ATOM 1388 C C . VAL A 1 176 ? -6.573 -10.031 22.065 1.00 97.31 176 VAL A C 1
ATOM 1390 O O . VAL A 1 176 ? -6.607 -9.798 23.275 1.00 97.31 176 VAL A O 1
ATOM 1393 N N . THR A 1 177 ? -5.599 -10.771 21.535 1.00 97.12 177 THR A N 1
ATOM 1394 C CA . THR A 1 177 ? -4.424 -11.210 22.295 1.00 97.12 177 THR A CA 1
ATOM 1395 C C . THR A 1 177 ? -3.377 -10.102 22.333 1.00 97.12 177 THR A C 1
ATOM 1397 O O . THR A 1 177 ? -2.697 -9.823 21.345 1.00 97.12 177 THR A O 1
ATOM 1400 N N . TRP A 1 178 ? -3.219 -9.491 23.503 1.00 95.88 178 TRP A N 1
ATOM 1401 C CA . TRP A 1 178 ? -2.215 -8.459 23.750 1.00 95.88 178 TRP A CA 1
ATOM 1402 C C . TRP A 1 178 ? -0.933 -9.071 24.288 1.00 95.88 178 TRP A C 1
ATOM 1404 O O . TRP A 1 178 ? -0.967 -9.929 25.170 1.00 95.88 178 TRP A O 1
ATOM 1414 N N . TYR A 1 179 ? 0.206 -8.602 23.794 1.00 94.81 179 TYR A N 1
ATOM 1415 C CA . TYR A 1 179 ? 1.497 -9.081 24.270 1.00 94.81 179 TYR A CA 1
ATOM 1416 C C . TYR A 1 179 ? 2.530 -7.959 24.299 1.00 94.81 179 TYR A C 1
ATOM 1418 O O . TYR A 1 179 ? 2.451 -6.994 23.545 1.00 94.81 179 TYR A O 1
ATOM 1426 N N . THR A 1 180 ? 3.511 -8.080 25.182 1.00 93.62 180 THR A N 1
ATOM 1427 C CA . THR A 1 180 ? 4.667 -7.185 25.246 1.00 93.62 180 THR A CA 1
ATOM 1428 C C . THR A 1 180 ? 5.915 -7.982 24.901 1.00 93.62 180 THR A C 1
ATOM 1430 O O . THR A 1 180 ? 6.008 -9.175 25.186 1.00 93.62 180 THR A O 1
ATOM 1433 N N . PHE A 1 181 ? 6.890 -7.325 24.281 1.00 86.75 181 PHE A N 1
ATOM 1434 C CA . PHE A 1 181 ? 8.231 -7.883 24.171 1.00 86.75 181 PHE A CA 1
ATOM 1435 C C . PHE A 1 181 ? 9.066 -7.374 25.341 1.00 86.75 181 PHE A C 1
ATOM 1437 O O . PHE A 1 181 ? 9.125 -6.169 25.588 1.00 86.75 181 PHE A O 1
ATOM 1444 N N . SER A 1 182 ? 9.740 -8.281 26.037 1.00 78.56 182 SER A N 1
ATOM 1445 C CA . SER A 1 182 ? 10.848 -7.937 26.918 1.00 78.56 182 SER A CA 1
ATOM 1446 C C . SER A 1 182 ? 12.148 -8.339 26.226 1.00 78.56 182 SER A C 1
ATOM 1448 O O . SER A 1 182 ? 12.333 -9.491 25.835 1.00 78.56 182 SER A O 1
ATOM 1450 N N . ASN A 1 183 ? 13.072 -7.389 26.063 1.00 62.00 183 ASN A N 1
ATOM 1451 C CA . ASN A 1 183 ? 14.457 -7.730 25.745 1.00 62.00 183 ASN A CA 1
ATOM 1452 C C . ASN A 1 183 ? 15.082 -8.281 27.024 1.00 62.00 183 ASN A C 1
ATOM 1454 O O . ASN A 1 183 ? 15.594 -7.540 27.861 1.00 62.00 183 ASN A O 1
ATOM 1458 N N . TRP A 1 184 ? 14.952 -9.587 27.215 1.00 55.06 184 TRP A N 1
ATOM 1459 C CA . TRP A 1 184 ? 15.463 -10.265 28.391 1.00 55.06 184 TRP A CA 1
ATOM 1460 C C . TRP A 1 184 ? 16.979 -10.461 28.273 1.00 55.06 184 TRP A C 1
ATOM 1462 O O . TRP A 1 184 ? 17.449 -11.451 27.718 1.00 55.06 184 TRP A O 1
ATOM 1472 N N . SER A 1 185 ? 17.753 -9.493 28.768 1.00 57.41 185 SER A N 1
ATOM 1473 C CA . SER A 1 185 ? 19.223 -9.549 28.805 1.00 57.41 185 SER A CA 1
ATOM 1474 C C . SER A 1 185 ? 19.808 -9.847 30.196 1.00 57.41 185 SER A C 1
ATOM 1476 O O . SER A 1 185 ? 21.017 -9.749 30.376 1.00 57.41 185 SER A O 1
ATOM 1478 N N . SER A 1 186 ? 18.996 -10.234 31.184 1.00 56.62 186 SER A N 1
ATOM 1479 C CA . SER A 1 186 ? 19.464 -10.590 32.535 1.00 56.62 186 SER A CA 1
ATOM 1480 C C . SER A 1 186 ? 18.677 -11.782 33.083 1.00 56.62 186 SER A C 1
ATOM 1482 O O . SER A 1 186 ? 17.506 -11.653 33.420 1.00 56.62 186 SER A O 1
ATOM 1484 N N . GLY A 1 187 ? 19.315 -12.953 33.128 1.00 52.53 187 GLY A N 1
ATOM 1485 C CA . GLY A 1 187 ? 18.724 -14.268 33.400 1.00 52.53 187 GLY A CA 1
ATOM 1486 C C . GLY A 1 187 ? 18.198 -14.558 34.814 1.00 52.53 187 GLY A C 1
ATOM 1487 O O . GLY A 1 187 ? 18.523 -15.620 35.330 1.00 52.53 187 GLY A O 1
ATOM 1488 N N . GLU A 1 188 ? 17.372 -13.709 35.430 1.00 51.19 188 GLU A N 1
ATOM 1489 C CA . GLU A 1 188 ? 16.741 -14.020 36.731 1.00 51.19 188 GLU A CA 1
ATOM 1490 C C . GLU A 1 188 ? 15.210 -13.930 36.694 1.00 51.19 188 GLU A C 1
ATOM 1492 O O . GLU A 1 188 ? 14.644 -12.872 36.441 1.00 51.19 188 GLU A O 1
ATOM 1497 N N . HIS A 1 189 ? 14.536 -15.058 36.949 1.00 46.88 189 HIS A N 1
ATOM 1498 C CA . HIS A 1 189 ? 13.075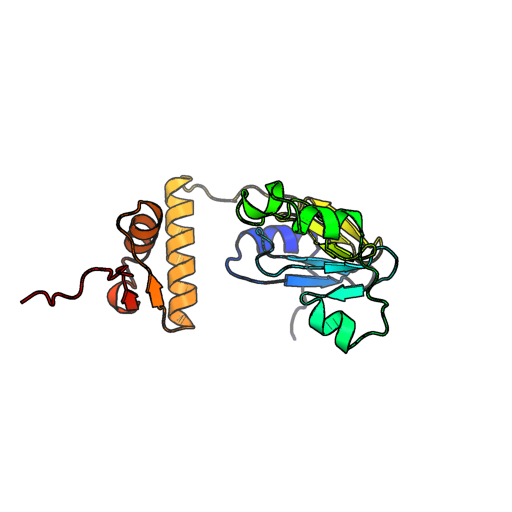 -15.158 37.032 1.00 46.88 189 HIS A CA 1
ATOM 1499 C C . HIS A 1 189 ? 12.489 -14.206 38.094 1.00 46.88 189 HIS A C 1
ATOM 1501 O O . HIS A 1 189 ? 12.992 -14.198 39.218 1.00 46.88 189 HIS A O 1
ATOM 1507 N N . PRO A 1 190 ? 11.381 -13.488 37.821 1.00 52.81 190 PRO A N 1
ATOM 1508 C CA . PRO A 1 190 ? 10.628 -12.824 38.875 1.00 52.81 190 PRO A CA 1
ATOM 1509 C C . PRO A 1 190 ? 9.817 -13.876 39.643 1.00 52.81 190 PRO A C 1
ATOM 1511 O O . PRO A 1 190 ? 8.961 -14.547 39.060 1.00 52.81 190 PRO A O 1
ATOM 1514 N N . THR A 1 191 ? 10.131 -14.030 40.929 1.00 51.56 191 THR A N 1
ATOM 1515 C CA . THR A 1 191 ? 9.306 -14.711 41.942 1.00 51.56 191 THR A CA 1
ATOM 1516 C C . THR A 1 191 ? 8.105 -13.873 42.340 1.00 51.56 191 THR A C 1
ATOM 1518 O O . THR A 1 191 ? 8.306 -12.645 42.496 1.00 51.56 191 THR A O 1
#

Foldseek 3Di:
DDPPPLQDPLNVLAVLLLDDDWDWDWDDPPVWIKIDTRQQCPQKWKAFQVDLDIDSDPVCCVVPDPDDQAFDPVLVVVLVDPVCVVVVNDDDDQDDRGPGMGIAGRQWMATSVNRDIDGRDDDDDPDPDDPVVVVLCSLLVVLVVCLVPDQAEDEADPDPVRVSSCVSVVVCNVSHHYDYDDPPPDPDDDD

pLDDT: mean 90.19, std 12.66, range [34.41, 98.0]

Radius of gyration: 21.45 Å; chains: 1; bounding box: 57×33×65 Å